Protein AF-A0A957FIM6-F1 (afdb_monomer_lite)

Radius of gyration: 20.42 Å; chains: 1; bounding box: 46×38×58 Å

Secondary structure (DSSP, 8-state):
---EEEEEEETTSHHHHHHHSSPPSS--S-EEEEE-SS--HHHHHHHHHHHHH---HHHHHGGGSGGGGEEEEEGGGSS-GGGGGSTTTTT--BTTB--EEEEEEEPP-S----HHHHT-EEEEE-HHHHTT-S--HHHHHHHHHHHTSS-HHHHHHHHHHHHHTS--S---HHHHHHHHHHHHHHHHS-----BTTBPPPPHHHHHHHHHHHHHHHHT-

Structure (mmCIF, N/CA/C/O backbone):
data_AF-A0A957FIM6-F1
#
_entry.id   AF-A0A957FIM6-F1
#
loop_
_atom_site.group_PDB
_atom_site.id
_atom_site.type_symbol
_atom_site.label_atom_id
_atom_site.label_alt_id
_atom_site.label_comp_id
_atom_site.label_asym_id
_atom_site.label_entity_id
_atom_site.label_seq_id
_atom_site.pdbx_PDB_ins_code
_atom_site.Cartn_x
_atom_site.Cartn_y
_atom_site.Cartn_z
_atom_site.occupancy
_atom_site.B_iso_or_equiv
_atom_site.auth_seq_id
_atom_site.auth_comp_id
_atom_site.auth_asym_id
_atom_site.auth_atom_id
_atom_site.pdbx_PDB_model_num
ATOM 1 N N . MET A 1 1 ? -14.471 5.806 -18.357 1.00 58.94 1 MET A N 1
ATOM 2 C CA . MET A 1 1 ? -14.235 5.065 -17.100 1.00 58.94 1 MET A CA 1
ATOM 3 C C . MET A 1 1 ? -12.837 4.491 -17.218 1.00 58.94 1 MET A C 1
ATOM 5 O O . MET A 1 1 ? -12.550 3.937 -18.271 1.00 58.94 1 MET A O 1
ATOM 9 N N . THR A 1 2 ? -11.952 4.710 -16.248 1.00 69.38 2 THR A N 1
ATOM 10 C CA . THR A 1 2 ? -10.564 4.230 -16.345 1.00 69.38 2 THR A CA 1
ATOM 11 C C . THR A 1 2 ? -10.546 2.708 -16.239 1.00 69.38 2 THR A C 1
ATOM 13 O O . THR A 1 2 ? -11.081 2.155 -15.280 1.00 69.38 2 THR A O 1
ATOM 16 N N . HIS A 1 3 ? -9.969 2.036 -17.235 1.00 79.38 3 HIS A N 1
ATOM 17 C CA . HIS A 1 3 ? -9.786 0.586 -17.227 1.00 79.38 3 HIS A CA 1
ATOM 18 C C . HIS A 1 3 ? -8.444 0.243 -16.582 1.00 79.38 3 HIS A C 1
ATOM 20 O O . HIS A 1 3 ? -7.410 0.800 -16.955 1.00 79.38 3 HIS A O 1
ATOM 26 N N . TYR A 1 4 ? -8.468 -0.676 -15.620 1.00 85.62 4 TYR A N 1
ATOM 27 C CA . TYR A 1 4 ? -7.280 -1.152 -14.920 1.00 85.62 4 TYR A CA 1
ATOM 28 C C . TYR A 1 4 ? -7.008 -2.597 -15.301 1.00 85.62 4 TYR A C 1
ATOM 30 O O . TYR A 1 4 ? -7.931 -3.412 -15.347 1.00 85.62 4 TYR A O 1
ATOM 38 N N . ALA A 1 5 ? -5.739 -2.921 -15.508 1.00 87.00 5 ALA A N 1
ATOM 39 C CA . ALA A 1 5 ? -5.305 -4.261 -15.841 1.00 87.00 5 ALA A CA 1
ATOM 40 C C . ALA A 1 5 ? -4.137 -4.710 -14.973 1.00 87.00 5 ALA A C 1
ATOM 42 O O . ALA A 1 5 ? -3.334 -3.895 -14.517 1.00 87.00 5 ALA A O 1
ATOM 43 N N . VAL A 1 6 ? -4.023 -6.024 -14.796 1.00 88.75 6 VAL A N 1
ATOM 44 C CA . VAL A 1 6 ? -2.778 -6.620 -14.310 1.00 88.75 6 VAL A CA 1
ATOM 45 C C . VAL A 1 6 ? -1.775 -6.590 -15.454 1.00 88.75 6 VAL A C 1
ATOM 47 O O . VAL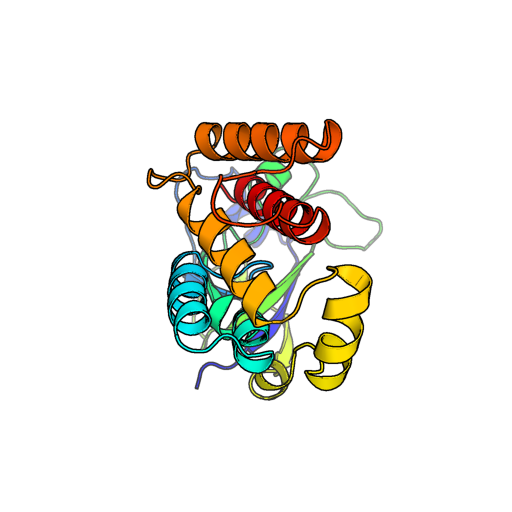 A 1 6 ? -2.072 -7.053 -16.560 1.00 88.75 6 VAL A O 1
ATOM 50 N N . ILE A 1 7 ? -0.597 -6.048 -15.179 1.00 90.12 7 ILE A N 1
ATOM 51 C CA . ILE A 1 7 ? 0.463 -5.859 -16.156 1.00 90.12 7 ILE A CA 1
ATOM 52 C C . ILE A 1 7 ? 1.772 -6.485 -15.700 1.00 90.12 7 ILE A C 1
ATOM 54 O O . ILE A 1 7 ? 2.056 -6.568 -14.501 1.00 90.12 7 ILE A O 1
ATOM 58 N N . THR A 1 8 ? 2.589 -6.878 -16.674 1.00 90.94 8 THR A N 1
ATOM 59 C CA . THR A 1 8 ? 3.970 -7.300 -16.443 1.00 90.94 8 THR A CA 1
ATOM 60 C C . THR A 1 8 ? 4.925 -6.586 -17.385 1.00 90.94 8 THR A C 1
ATOM 62 O O . THR A 1 8 ? 4.604 -6.349 -18.551 1.00 90.94 8 THR A O 1
ATOM 65 N N . ILE A 1 9 ? 6.100 -6.227 -16.868 1.00 89.81 9 ILE A N 1
ATOM 66 C CA . ILE A 1 9 ? 7.169 -5.586 -17.638 1.00 89.81 9 ILE A CA 1
ATOM 67 C C . ILE A 1 9 ? 8.481 -6.326 -17.343 1.00 89.81 9 ILE A C 1
ATOM 69 O O . ILE A 1 9 ? 8.929 -6.312 -16.194 1.00 89.81 9 ILE A O 1
ATOM 73 N N . PRO A 1 10 ? 9.112 -6.982 -18.334 1.00 90.19 10 PRO A N 1
ATOM 74 C CA . PRO A 1 10 ? 10.418 -7.610 -18.164 1.00 90.19 10 PRO A CA 1
ATOM 75 C C . PRO A 1 10 ? 11.510 -6.545 -18.050 1.00 90.19 10 PRO A C 1
ATOM 77 O O . PRO A 1 10 ? 11.768 -5.788 -18.985 1.00 90.19 10 PRO A O 1
ATOM 80 N N . LEU A 1 11 ? 12.166 -6.495 -16.894 1.00 90.50 11 LEU A N 1
ATOM 81 C CA . LEU A 1 11 ? 13.080 -5.411 -16.534 1.00 90.50 11 LEU A CA 1
ATOM 82 C C . LEU A 1 11 ? 14.493 -5.581 -17.113 1.00 90.50 11 LEU A C 1
ATOM 84 O O . LEU A 1 11 ? 15.229 -4.608 -17.232 1.00 90.50 11 LEU A O 1
ATOM 88 N N . ASN A 1 12 ? 14.871 -6.796 -17.515 1.00 89.56 12 ASN A N 1
ATOM 89 C CA . ASN A 1 12 ? 16.208 -7.109 -18.035 1.00 89.56 12 ASN A CA 1
ATOM 90 C C . ASN A 1 12 ? 16.391 -6.823 -19.536 1.00 89.56 12 ASN A C 1
ATOM 92 O O . ASN A 1 12 ? 17.427 -7.162 -20.115 1.00 89.56 12 ASN A O 1
ATOM 96 N N . ARG A 1 13 ? 15.385 -6.254 -20.210 1.00 89.94 13 ARG A N 1
ATOM 97 C CA . ARG A 1 13 ? 15.484 -5.946 -21.642 1.00 89.94 13 ARG A CA 1
ATOM 98 C C . ARG A 1 13 ? 16.520 -4.836 -21.857 1.00 89.94 13 ARG A C 1
ATOM 100 O O . ARG A 1 13 ? 16.461 -3.843 -21.139 1.00 89.94 13 ARG A O 1
ATOM 107 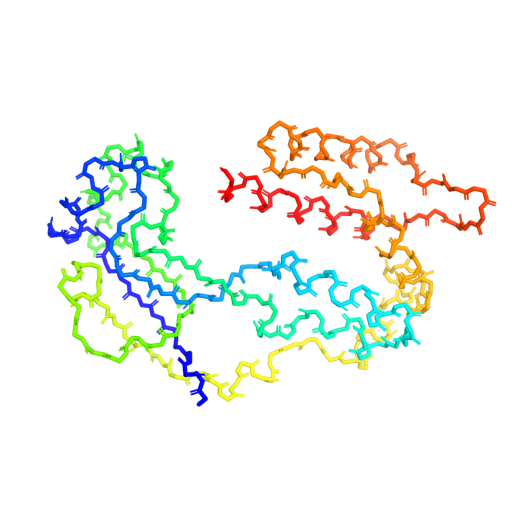N N . PRO A 1 14 ? 17.435 -4.931 -22.843 1.00 90.31 14 PRO A N 1
ATOM 108 C CA . PRO A 1 14 ? 18.536 -3.970 -22.980 1.00 90.31 14 PRO A CA 1
ATOM 109 C C . PRO A 1 14 ? 18.106 -2.496 -23.050 1.00 90.31 14 PRO A C 1
ATOM 111 O O . PRO A 1 14 ? 18.740 -1.640 -22.441 1.00 90.31 14 PRO A O 1
ATOM 114 N N . ASN A 1 15 ? 17.006 -2.198 -23.747 1.00 90.88 15 ASN A N 1
ATOM 115 C CA . ASN A 1 15 ? 16.422 -0.855 -23.830 1.00 90.88 15 ASN A CA 1
ATOM 116 C C . ASN A 1 15 ? 15.812 -0.389 -22.493 1.00 90.88 15 ASN A C 1
ATOM 118 O O . ASN A 1 15 ? 15.928 0.784 -22.155 1.00 90.88 15 ASN A O 1
ATOM 122 N N . VAL A 1 16 ? 15.213 -1.299 -21.716 1.00 91.12 16 VAL A N 1
ATOM 123 C CA . VAL A 1 16 ? 14.697 -1.024 -20.364 1.00 91.12 16 VAL A CA 1
ATOM 124 C C . VAL A 1 16 ? 15.844 -0.769 -19.394 1.00 91.12 16 VAL A C 1
ATOM 126 O O . VAL A 1 16 ? 15.813 0.213 -18.663 1.00 91.12 16 VAL A O 1
ATOM 129 N N . VAL A 1 17 ? 16.896 -1.589 -19.434 1.00 90.81 17 VAL A N 1
ATOM 130 C CA . VAL A 1 17 ? 18.092 -1.404 -18.600 1.00 90.81 17 VAL A CA 1
ATOM 131 C C . VAL A 1 17 ? 18.756 -0.061 -18.903 1.00 90.81 17 VAL A C 1
ATOM 133 O O . VAL A 1 17 ? 19.013 0.706 -17.982 1.00 90.81 17 VAL A O 1
ATOM 136 N N . ALA A 1 18 ? 18.962 0.270 -20.182 1.00 91.06 18 ALA A N 1
ATOM 137 C CA . ALA A 1 18 ? 19.513 1.565 -20.593 1.00 91.06 18 ALA A CA 1
ATOM 138 C C . ALA A 1 18 ? 18.609 2.752 -20.216 1.00 91.06 18 ALA A C 1
ATOM 140 O O . ALA A 1 18 ? 19.083 3.874 -20.047 1.00 91.06 18 ALA A O 1
ATOM 141 N N . PHE A 1 19 ? 17.301 2.522 -20.096 1.00 90.94 19 PHE A N 1
ATOM 142 C CA . PHE A 1 19 ? 16.366 3.530 -19.625 1.00 90.94 19 PHE A CA 1
ATOM 143 C C . PHE A 1 19 ? 16.412 3.694 -18.103 1.00 90.94 19 PHE A C 1
ATOM 145 O O . PHE A 1 19 ? 16.394 4.825 -17.629 1.00 90.94 19 PHE A O 1
ATOM 152 N N . LEU A 1 20 ? 16.488 2.615 -17.326 1.00 90.06 20 LEU A N 1
ATOM 153 C CA . LEU A 1 20 ? 16.482 2.673 -15.860 1.00 90.06 20 LEU A CA 1
ATOM 154 C C . LEU A 1 20 ? 17.846 3.067 -15.274 1.00 90.06 20 LEU A C 1
ATOM 156 O O . LEU A 1 20 ? 17.886 3.731 -14.239 1.00 90.06 20 LEU A O 1
ATOM 160 N N . LEU A 1 21 ? 18.948 2.711 -15.944 1.00 89.56 21 LEU A N 1
ATOM 161 C CA . LEU A 1 21 ? 20.311 2.941 -15.465 1.00 89.56 21 LEU A CA 1
ATOM 162 C C . LEU A 1 21 ? 21.052 4.047 -16.243 1.00 89.56 21 LEU A C 1
ATOM 164 O O . LEU A 1 21 ? 20.943 4.127 -17.467 1.00 89.56 21 LEU A O 1
ATOM 168 N N . PRO A 1 22 ? 21.874 4.866 -15.558 1.00 89.44 22 PRO A N 1
ATOM 169 C CA . PRO A 1 22 ? 21.949 4.978 -14.100 1.00 89.44 22 PRO A CA 1
ATOM 170 C C . PRO A 1 22 ? 20.653 5.588 -13.524 1.00 89.44 22 PRO A C 1
ATOM 172 O O . PRO A 1 22 ? 19.981 6.356 -14.229 1.00 89.44 22 PRO A O 1
ATOM 175 N N . PRO A 1 23 ? 20.309 5.303 -12.253 1.00 85.38 23 PRO A N 1
ATOM 176 C CA . PRO A 1 23 ? 19.142 5.900 -11.613 1.00 85.38 23 PRO A CA 1
ATOM 177 C C . PRO A 1 23 ? 19.236 7.426 -11.660 1.00 85.38 23 PRO A C 1
ATOM 179 O O . PRO A 1 23 ? 20.213 8.025 -11.207 1.00 85.38 23 PRO A O 1
ATOM 182 N N . SER A 1 24 ? 18.228 8.077 -12.238 1.00 84.69 24 SER A N 1
ATOM 183 C CA . SER A 1 24 ? 18.168 9.539 -12.256 1.00 84.69 24 SER A CA 1
ATOM 184 C C . SER A 1 24 ? 17.515 10.051 -10.982 1.00 84.69 24 SER A C 1
ATOM 186 O O . SER A 1 24 ? 16.529 9.478 -10.530 1.00 84.69 24 SER A O 1
ATOM 188 N N . SER A 1 25 ? 17.987 11.176 -10.443 1.00 83.81 25 SER A N 1
ATOM 189 C CA . SER A 1 25 ? 17.285 11.894 -9.370 1.00 83.81 25 SER A CA 1
ATOM 190 C C . SER A 1 25 ? 16.008 12.589 -9.857 1.00 83.81 25 SER A C 1
ATOM 192 O O . SER A 1 25 ? 15.125 12.885 -9.056 1.00 83.81 25 SER A O 1
ATOM 194 N N . LYS A 1 26 ? 15.873 12.822 -11.169 1.00 88.31 26 LYS A N 1
ATOM 195 C CA . LYS A 1 26 ? 14.668 13.385 -11.789 1.00 88.31 26 LYS A CA 1
ATOM 196 C C . LYS A 1 26 ? 13.812 12.262 -12.372 1.00 88.31 26 LYS A C 1
ATOM 198 O O . LYS A 1 26 ? 14.336 11.418 -13.090 1.00 88.31 26 LYS A O 1
ATOM 203 N N . GLN A 1 27 ? 12.513 12.291 -12.080 1.00 87.81 27 GLN A N 1
ATOM 204 C CA . GLN A 1 27 ? 11.528 11.377 -12.670 1.00 87.81 27 GLN A CA 1
ATOM 205 C C . GLN A 1 27 ? 11.501 11.530 -14.201 1.00 87.81 27 GLN A C 1
ATOM 207 O O . GLN A 1 27 ? 11.586 12.655 -14.709 1.00 87.81 27 GLN A O 1
ATOM 212 N N . LYS A 1 28 ? 11.382 10.420 -14.936 1.00 87.81 28 LYS A N 1
ATOM 213 C CA . LYS A 1 28 ? 11.319 10.397 -16.409 1.00 87.81 28 LYS A CA 1
ATOM 214 C C . LYS A 1 28 ? 10.412 9.284 -16.945 1.00 87.81 28 LYS A C 1
ATOM 216 O O . LYS A 1 28 ? 10.088 8.331 -16.255 1.00 87.81 28 LYS A O 1
ATOM 221 N N . GLY A 1 29 ? 10.048 9.383 -18.220 1.00 88.44 29 GLY A N 1
ATOM 222 C CA . GLY A 1 29 ? 9.155 8.419 -18.868 1.00 88.44 29 GLY A CA 1
ATOM 223 C C . GLY A 1 29 ? 7.686 8.811 -18.787 1.00 88.44 29 GLY A C 1
ATOM 224 O O . GLY A 1 29 ? 7.341 9.953 -18.471 1.00 88.44 29 GLY A O 1
ATOM 225 N N . ALA A 1 30 ? 6.815 7.875 -19.141 1.00 88.56 30 ALA A N 1
ATOM 226 C CA . ALA A 1 30 ? 5.384 8.108 -19.200 1.00 88.56 30 ALA A CA 1
ATOM 227 C C . ALA A 1 30 ? 4.774 8.212 -17.796 1.00 88.56 30 ALA A C 1
ATOM 229 O O . ALA A 1 30 ? 5.103 7.444 -16.891 1.00 88.56 30 ALA A O 1
ATOM 230 N N . SER A 1 31 ? 3.840 9.149 -17.629 1.00 89.50 31 SER A N 1
ATOM 231 C CA . SER A 1 31 ? 2.962 9.171 -16.460 1.00 89.50 31 SER A CA 1
ATOM 232 C C . SER A 1 31 ? 1.957 8.031 -16.551 1.00 89.50 31 SER A C 1
ATOM 234 O O . SER A 1 31 ? 1.227 7.935 -17.539 1.00 89.50 31 SER A O 1
ATOM 236 N N . ILE A 1 32 ? 1.886 7.202 -15.514 1.00 88.19 32 ILE A N 1
ATOM 237 C CA . ILE A 1 32 ? 0.924 6.105 -15.422 1.00 88.19 32 ILE A CA 1
ATOM 238 C C . ILE A 1 32 ? 0.197 6.158 -14.083 1.00 88.19 32 ILE A C 1
ATOM 240 O O . ILE A 1 32 ? 0.726 6.659 -13.092 1.00 88.19 32 ILE A O 1
ATOM 244 N N . HIS A 1 33 ? -1.010 5.601 -14.046 1.00 89.88 33 HIS A N 1
ATOM 245 C CA . HIS A 1 33 ? -1.727 5.389 -12.794 1.00 89.88 33 HIS A CA 1
ATOM 246 C C . HIS A 1 33 ? -1.585 3.931 -12.375 1.00 89.88 33 HIS A C 1
ATOM 248 O O . HIS A 1 33 ? -1.856 3.040 -13.181 1.00 89.88 33 HIS A O 1
ATOM 254 N N . ILE A 1 34 ? -1.199 3.689 -11.126 1.00 89.50 34 ILE A N 1
ATOM 255 C CA . ILE A 1 34 ? -1.127 2.350 -10.533 1.00 89.50 34 ILE A CA 1
ATOM 256 C C . ILE A 1 34 ? -2.036 2.251 -9.316 1.00 89.50 34 ILE A C 1
ATOM 258 O O . ILE A 1 34 ? -2.383 3.262 -8.704 1.00 89.50 34 ILE A O 1
ATOM 262 N N . LEU A 1 35 ? -2.401 1.024 -8.959 1.00 87.62 35 LEU A N 1
ATOM 263 C CA . LEU A 1 35 ? -3.007 0.729 -7.669 1.00 87.62 35 LEU A CA 1
ATOM 264 C C . LEU A 1 35 ? -1.889 0.523 -6.638 1.00 87.62 35 LEU A C 1
ATOM 266 O O . LEU A 1 35 ? -1.163 -0.470 -6.703 1.00 87.62 35 LEU A O 1
ATOM 270 N N . ALA A 1 36 ? -1.723 1.475 -5.723 1.00 86.56 36 ALA A N 1
ATOM 271 C CA . ALA A 1 36 ? -0.761 1.377 -4.633 1.00 86.56 36 ALA A CA 1
ATOM 272 C C . ALA A 1 36 ? -1.235 0.402 -3.544 1.00 86.56 36 ALA A C 1
ATOM 274 O O . ALA A 1 36 ? -2.398 0.009 -3.487 1.00 86.56 36 ALA A O 1
ATOM 275 N N . GLN A 1 37 ? -0.321 0.039 -2.644 1.00 81.81 37 GLN A N 1
ATOM 276 C CA . GLN A 1 37 ? -0.635 -0.790 -1.476 1.00 81.81 37 GLN A CA 1
ATOM 277 C C . GLN A 1 37 ? -1.446 -0.038 -0.406 1.00 81.81 37 GLN A C 1
ATOM 279 O O . GLN A 1 37 ? -2.108 -0.665 0.421 1.00 81.81 37 GLN A O 1
ATOM 284 N N . ARG A 1 38 ? -1.350 1.297 -0.372 1.00 84.69 38 ARG A N 1
ATOM 285 C CA . ARG A 1 38 ? -2.001 2.150 0.628 1.00 84.69 38 ARG A CA 1
ATOM 286 C C . ARG A 1 38 ? -2.823 3.252 -0.043 1.00 84.69 38 ARG A C 1
ATOM 288 O O . ARG A 1 38 ? -2.457 3.694 -1.137 1.00 84.69 38 ARG A O 1
ATOM 295 N N . PRO A 1 39 ? -3.884 3.742 0.623 1.00 88.06 39 PRO A N 1
ATOM 296 C CA . PRO A 1 39 ? -4.648 4.860 0.109 1.00 88.06 39 PRO A CA 1
ATOM 297 C C . PRO A 1 39 ? -3.803 6.137 0.073 1.00 88.06 39 PRO A C 1
ATOM 299 O O . PRO A 1 39 ? -2.859 6.323 0.846 1.00 88.06 39 PRO A O 1
ATOM 302 N N . THR A 1 40 ? -4.161 7.056 -0.818 1.00 86.81 40 THR A N 1
ATOM 303 C CA . THR A 1 40 ? -3.532 8.378 -0.875 1.00 86.81 40 THR A CA 1
ATOM 304 C C . THR A 1 40 ? -3.842 9.183 0.387 1.00 86.81 40 THR A C 1
ATOM 306 O O . THR A 1 40 ? -4.906 9.037 0.989 1.00 86.81 40 THR A O 1
ATOM 309 N N . LEU A 1 41 ? -2.954 10.110 0.759 1.00 85.00 41 LEU A N 1
ATOM 310 C CA . LEU A 1 41 ? -3.174 10.989 1.918 1.00 85.00 41 LEU A CA 1
ATOM 311 C C . LEU A 1 41 ? -4.480 11.790 1.806 1.00 85.00 41 LEU A C 1
ATOM 313 O O . LEU A 1 41 ? -5.178 11.985 2.798 1.00 85.00 41 LEU A O 1
ATOM 317 N N . ALA A 1 42 ? -4.817 12.234 0.591 1.00 88.31 42 ALA A N 1
ATOM 318 C CA . ALA A 1 42 ? -6.056 12.955 0.322 1.00 88.31 42 ALA A CA 1
ATOM 319 C C . ALA A 1 42 ? -7.288 12.059 0.518 1.00 88.31 42 ALA A C 1
ATOM 321 O O . ALA A 1 42 ? -8.265 12.490 1.133 1.00 88.31 42 ALA A O 1
ATOM 322 N N . ALA A 1 43 ? -7.229 10.810 0.045 1.00 90.88 43 ALA A N 1
ATOM 323 C CA . ALA A 1 43 ? -8.302 9.843 0.242 1.00 90.88 43 ALA A CA 1
ATOM 324 C C . ALA A 1 43 ? -8.469 9.468 1.722 1.00 90.88 43 ALA A C 1
ATOM 326 O O . ALA A 1 43 ? -9.596 9.437 2.210 1.00 90.88 43 ALA A O 1
ATOM 327 N N . GLU A 1 44 ? -7.374 9.271 2.465 1.00 90.31 44 GLU A N 1
ATOM 328 C CA . GLU A 1 44 ? -7.429 9.028 3.912 1.00 90.31 44 GLU A CA 1
ATOM 329 C C . GLU A 1 44 ? -8.065 10.202 4.667 1.00 90.31 44 GLU A C 1
ATOM 331 O O . GLU A 1 44 ? -8.938 9.991 5.506 1.00 90.31 44 GLU A O 1
ATOM 336 N N . ALA A 1 45 ? -7.681 11.444 4.357 1.00 90.00 45 ALA A N 1
ATOM 337 C CA . ALA A 1 45 ? -8.265 12.624 4.995 1.00 90.00 45 ALA A CA 1
ATOM 338 C C . ALA A 1 45 ? -9.772 12.756 4.698 1.00 90.00 45 ALA A C 1
ATOM 340 O O . ALA A 1 45 ? -10.572 13.021 5.599 1.00 90.00 45 ALA A O 1
ATOM 341 N N . ALA A 1 46 ? -10.181 12.531 3.444 1.00 92.19 46 ALA A N 1
ATOM 342 C CA . ALA A 1 46 ? -11.591 12.535 3.054 1.00 92.19 46 ALA A CA 1
ATOM 343 C C . ALA A 1 46 ? -12.383 11.423 3.760 1.00 92.19 46 ALA A C 1
ATOM 345 O O . ALA A 1 46 ? -13.485 11.663 4.260 1.00 92.19 46 ALA A O 1
ATOM 346 N N . TRP A 1 47 ? -11.800 10.229 3.859 1.00 93.81 47 TRP A N 1
ATOM 347 C CA . TRP A 1 47 ? -12.381 9.096 4.565 1.00 93.81 47 TRP A CA 1
ATOM 348 C C . TRP A 1 47 ? -12.570 9.371 6.058 1.00 93.81 47 TRP A C 1
ATOM 350 O O . TRP A 1 47 ? -13.664 9.143 6.568 1.00 93.81 47 TRP A O 1
ATOM 360 N N . ILE A 1 48 ? -11.574 9.931 6.754 1.00 93.12 48 ILE A N 1
ATOM 361 C CA . ILE A 1 48 ? -11.707 10.309 8.172 1.00 93.12 48 ILE A CA 1
ATOM 362 C C . ILE A 1 48 ? -12.838 11.333 8.360 1.00 93.12 48 ILE A C 1
ATOM 364 O O . ILE A 1 48 ? -13.667 11.188 9.262 1.00 93.12 48 ILE A O 1
ATOM 368 N N . ASN A 1 49 ? -12.946 12.330 7.478 1.00 90.94 49 ASN A N 1
ATOM 369 C CA . ASN A 1 49 ? -14.042 13.303 7.525 1.00 90.94 49 ASN A CA 1
ATOM 370 C C . ASN A 1 49 ? -15.417 12.644 7.333 1.00 90.94 49 ASN A C 1
ATOM 372 O O . ASN A 1 49 ? -16.363 12.963 8.049 1.00 90.94 49 ASN A O 1
ATOM 376 N N . GLN A 1 50 ? -15.539 11.689 6.413 1.00 91.62 50 GLN A N 1
ATOM 377 C CA . GLN A 1 50 ? -16.775 10.925 6.240 1.00 91.62 50 GLN A CA 1
ATOM 378 C C . GLN A 1 50 ? -17.079 10.052 7.468 1.00 91.62 50 GLN A C 1
ATOM 380 O O . GLN A 1 50 ? -18.224 9.978 7.923 1.00 91.62 50 GLN A O 1
ATOM 385 N N . LEU A 1 51 ? -16.060 9.386 8.006 1.00 91.75 51 LEU A N 1
ATOM 386 C CA . LEU A 1 51 ? -16.180 8.443 9.109 1.00 91.75 51 LEU A CA 1
ATOM 387 C C . LEU A 1 51 ? -16.656 9.128 10.397 1.00 91.75 51 LEU A C 1
ATOM 389 O O . LEU A 1 51 ? -17.481 8.569 11.115 1.00 91.75 51 LEU A O 1
ATOM 393 N N . THR A 1 52 ? -16.207 10.358 10.647 1.00 85.81 52 THR A N 1
ATOM 394 C CA . THR A 1 52 ? -16.644 11.166 11.800 1.00 85.81 52 THR A CA 1
ATOM 395 C C . THR A 1 52 ? -18.104 11.607 11.707 1.00 85.81 52 THR A C 1
ATOM 397 O O . THR A 1 52 ? -18.785 11.689 12.726 1.00 85.81 52 THR A O 1
ATOM 400 N N . GLN A 1 53 ? -18.618 11.841 10.498 1.00 89.94 53 GLN A N 1
ATOM 401 C CA . GLN A 1 53 ? -20.021 12.206 10.277 1.00 89.94 53 GLN A CA 1
ATOM 402 C C . GLN A 1 53 ? -20.956 10.992 10.319 1.00 89.94 53 GLN A C 1
ATOM 404 O O . GLN A 1 53 ? -22.105 11.102 10.747 1.00 89.94 53 GLN A O 1
ATOM 409 N N . LYS A 1 54 ? -20.481 9.831 9.854 1.00 93.69 54 LYS A N 1
ATOM 410 C CA . LYS A 1 54 ? -21.270 8.600 9.765 1.00 93.69 54 LYS A CA 1
ATOM 411 C C . LYS A 1 54 ? -20.408 7.386 10.124 1.00 93.69 54 LYS A C 1
ATOM 413 O O . LYS A 1 54 ? -19.915 6.710 9.215 1.00 93.69 54 LYS A O 1
ATOM 418 N N . PRO A 1 55 ? -20.253 7.054 11.415 1.00 91.62 55 PRO A N 1
ATOM 419 C CA . PRO A 1 55 ? -19.375 5.973 11.848 1.00 91.62 55 PRO A CA 1
ATOM 420 C C . PRO A 1 55 ? -20.055 4.602 11.712 1.00 91.62 55 PRO A C 1
ATOM 422 O O . PRO A 1 55 ? -20.498 3.983 12.677 1.00 91.62 55 PRO A O 1
ATOM 425 N N . THR A 1 56 ? -20.176 4.143 10.470 1.00 92.62 56 THR A N 1
ATOM 426 C CA . THR A 1 56 ? -20.754 2.839 10.110 1.00 92.62 56 THR A CA 1
ATOM 427 C C . THR A 1 56 ? -19.675 1.894 9.599 1.00 92.62 56 THR A C 1
ATOM 429 O O . THR A 1 56 ? -18.601 2.343 9.198 1.00 92.62 56 THR A O 1
ATOM 432 N N . ILE A 1 57 ? -19.957 0.589 9.580 1.00 91.00 57 ILE A N 1
ATOM 433 C CA . ILE A 1 57 ? -19.035 -0.412 9.021 1.00 91.00 57 ILE A CA 1
ATOM 434 C C . ILE A 1 57 ? -18.780 -0.122 7.539 1.00 91.00 57 ILE A C 1
ATOM 436 O O . ILE A 1 57 ? -17.645 -0.193 7.082 1.00 91.00 57 ILE A O 1
ATOM 440 N N . GLU A 1 58 ? -19.804 0.302 6.802 1.00 90.56 58 GLU A N 1
ATOM 441 C CA . GLU A 1 58 ? -19.677 0.705 5.403 1.00 90.56 58 GLU A CA 1
ATOM 442 C C . GLU A 1 58 ? -18.752 1.916 5.235 1.00 90.56 58 GLU A C 1
ATOM 444 O O . GLU A 1 58 ? -17.989 1.970 4.274 1.00 90.56 58 GLU A O 1
ATOM 449 N N . SER A 1 59 ? -18.792 2.877 6.163 1.00 91.25 59 SER A N 1
ATOM 450 C CA . SER A 1 59 ? -17.859 4.009 6.160 1.00 91.25 59 SER A CA 1
ATOM 451 C C . SER A 1 59 ? -16.437 3.583 6.513 1.00 91.25 59 SER A C 1
ATOM 453 O O . SER A 1 59 ? -15.505 4.096 5.908 1.00 91.25 59 SER A O 1
ATOM 455 N N . LEU A 1 60 ? -16.248 2.644 7.448 1.00 90.12 60 LEU A N 1
ATOM 456 C CA . LEU A 1 60 ? -14.922 2.096 7.764 1.00 90.12 60 LEU A CA 1
ATOM 457 C C . LEU A 1 60 ? -14.307 1.427 6.533 1.00 90.12 60 LEU A C 1
ATOM 459 O O . LEU A 1 60 ? -13.193 1.759 6.158 1.00 90.12 60 LEU A O 1
ATOM 463 N N . LEU A 1 61 ? -15.072 0.571 5.857 1.00 89.75 61 LEU A N 1
ATOM 464 C CA . LEU A 1 61 ? -14.630 -0.169 4.672 1.00 89.75 61 LEU A CA 1
ATOM 465 C C . LEU A 1 61 ? -14.514 0.688 3.410 1.00 89.75 61 LEU A C 1
ATOM 467 O O . LEU A 1 61 ? -13.949 0.248 2.412 1.00 89.75 61 LEU A O 1
ATOM 471 N N . ALA A 1 62 ? -15.037 1.915 3.424 1.00 89.69 62 ALA A N 1
ATOM 472 C CA . ALA A 1 62 ? -14.953 2.798 2.270 1.00 89.69 62 ALA A CA 1
ATOM 473 C C . ALA A 1 62 ? -13.505 3.167 1.914 1.00 89.69 62 ALA A C 1
ATOM 475 O O . ALA A 1 62 ? -13.273 3.515 0.760 1.00 89.69 62 ALA A O 1
ATOM 476 N N . ILE A 1 63 ? -12.552 3.072 2.852 1.00 89.00 63 ILE A N 1
ATOM 477 C CA . ILE A 1 63 ? -11.130 3.334 2.587 1.00 89.00 63 ILE A CA 1
ATOM 478 C C . ILE A 1 63 ? -10.494 2.287 1.667 1.00 89.00 63 ILE A C 1
ATOM 480 O O . ILE A 1 63 ? -9.638 2.631 0.855 1.00 89.00 63 ILE A O 1
ATOM 484 N N . ASP A 1 64 ? -10.972 1.042 1.717 1.00 85.94 64 ASP A N 1
ATOM 485 C CA . ASP A 1 64 ? -10.452 -0.079 0.923 1.00 85.94 64 ASP A CA 1
ATOM 486 C C . ASP A 1 64 ? -10.902 -0.033 -0.538 1.00 85.94 64 ASP A C 1
ATOM 488 O O . ASP A 1 64 ? -10.468 -0.844 -1.356 1.00 85.94 64 ASP A O 1
ATOM 492 N N . ARG A 1 65 ? -11.772 0.921 -0.886 1.00 84.88 65 ARG A N 1
ATOM 493 C CA . ARG A 1 65 ? -12.195 1.104 -2.267 1.00 84.88 65 ARG A CA 1
ATOM 494 C C . ARG A 1 65 ? -10.988 1.446 -3.139 1.00 84.88 65 ARG A C 1
ATOM 496 O O . ARG A 1 65 ? -10.275 2.401 -2.819 1.00 84.88 65 ARG A O 1
ATOM 503 N N . PRO A 1 66 ? -10.764 0.732 -4.250 1.00 81.94 66 PRO A N 1
ATOM 504 C CA . PRO A 1 66 ? -9.527 0.873 -5.009 1.00 81.94 66 PRO A CA 1
ATOM 505 C C . PRO A 1 66 ? -9.250 2.274 -5.537 1.00 81.94 66 PRO A C 1
ATOM 507 O O . PRO A 1 66 ? -8.087 2.655 -5.618 1.00 81.94 66 PRO A O 1
ATOM 510 N N . GLU A 1 67 ? -10.278 3.076 -5.830 1.00 83.81 67 GLU A N 1
ATOM 511 C CA . GLU A 1 67 ? -10.110 4.477 -6.229 1.00 83.81 67 GLU A CA 1
ATOM 512 C C . GLU A 1 67 ? -9.303 5.309 -5.220 1.00 83.81 67 GLU A C 1
ATOM 514 O O . GLU A 1 67 ? -8.609 6.242 -5.617 1.00 83.81 67 GLU A O 1
ATOM 519 N N . ASN A 1 68 ? -9.325 4.946 -3.935 1.00 87.69 68 ASN A N 1
ATOM 520 C CA . ASN A 1 68 ? -8.566 5.638 -2.897 1.00 87.69 68 ASN A CA 1
ATOM 521 C C . ASN A 1 68 ? -7.069 5.318 -2.938 1.00 87.69 68 ASN A C 1
ATOM 523 O O . ASN A 1 68 ? -6.281 6.069 -2.369 1.00 87.69 68 ASN A O 1
ATOM 527 N N . HIS A 1 69 ? -6.683 4.218 -3.589 1.00 88.31 69 HIS A N 1
ATOM 528 C CA . HIS A 1 69 ? -5.313 3.697 -3.682 1.00 88.31 69 HIS A CA 1
ATOM 529 C C . HIS A 1 69 ? -4.666 4.007 -5.033 1.00 88.31 69 HIS A C 1
ATOM 531 O O . HIS A 1 69 ? -3.517 3.646 -5.272 1.00 88.31 69 HIS A O 1
ATOM 537 N N . VAL A 1 70 ? -5.388 4.669 -5.938 1.00 88.00 70 VAL A N 1
ATOM 538 C CA . VAL A 1 70 ? -4.847 5.052 -7.242 1.00 88.00 70 VAL A CA 1
ATOM 539 C C . VAL A 1 70 ? -3.856 6.194 -7.058 1.00 88.00 70 VAL A C 1
ATOM 541 O O . VAL A 1 70 ? -4.216 7.278 -6.599 1.00 88.00 70 VAL A O 1
ATOM 544 N N . VAL A 1 71 ? -2.613 5.966 -7.471 1.00 89.12 71 VAL A N 1
ATOM 545 C CA . VAL A 1 71 ? -1.557 6.983 -7.491 1.00 89.12 71 VAL A CA 1
ATOM 546 C C . VAL A 1 71 ? -1.033 7.164 -8.903 1.00 89.12 71 VAL A C 1
ATOM 548 O O . VAL A 1 71 ? -0.942 6.209 -9.676 1.00 89.12 71 VAL A O 1
ATOM 551 N N . GLN A 1 72 ? -0.672 8.399 -9.236 1.00 90.19 72 GLN A N 1
ATOM 552 C CA . GLN A 1 72 ? 0.094 8.685 -10.439 1.00 90.19 72 GLN A CA 1
ATOM 553 C C . GLN A 1 72 ? 1.585 8.539 -10.125 1.00 90.19 72 GLN A C 1
ATOM 555 O O . GLN A 1 72 ? 2.071 9.069 -9.128 1.00 90.19 72 GLN A O 1
ATOM 560 N N . THR A 1 73 ? 2.305 7.834 -10.988 1.00 89.75 73 THR A N 1
ATOM 561 C CA . THR A 1 73 ? 3.762 7.691 -10.940 1.00 89.75 73 THR A CA 1
ATOM 562 C C . THR A 1 73 ? 4.338 7.767 -12.354 1.00 89.75 73 THR A C 1
ATOM 564 O O . THR A 1 73 ? 3.596 7.889 -13.334 1.00 89.75 73 THR A O 1
ATOM 567 N N . THR A 1 74 ? 5.657 7.712 -12.475 1.00 90.25 74 THR A N 1
ATOM 568 C CA . THR A 1 74 ? 6.361 7.578 -13.751 1.00 90.25 74 THR A CA 1
ATOM 569 C C . THR A 1 74 ? 6.891 6.159 -13.925 1.00 90.25 74 THR A C 1
ATOM 571 O O . THR A 1 74 ? 7.154 5.447 -12.955 1.00 90.25 74 THR A O 1
ATOM 574 N N . THR A 1 75 ? 7.031 5.716 -15.172 1.00 89.62 75 THR A N 1
ATOM 575 C CA . THR A 1 75 ? 7.522 4.369 -15.516 1.00 89.62 75 THR A CA 1
ATOM 576 C C . THR A 1 75 ? 8.890 4.058 -14.902 1.00 89.62 75 THR A C 1
ATOM 578 O O . THR A 1 75 ? 9.104 2.952 -14.410 1.00 89.62 75 THR A O 1
ATOM 581 N N . ASP A 1 76 ? 9.793 5.037 -14.825 1.00 88.75 76 ASP A N 1
ATOM 582 C CA . ASP A 1 76 ? 11.109 4.897 -14.182 1.00 88.75 76 ASP A CA 1
ATOM 583 C C . ASP A 1 76 ? 11.064 4.757 -12.647 1.00 88.75 76 ASP A C 1
ATOM 585 O O . ASP A 1 76 ? 12.104 4.554 -12.020 1.00 88.75 76 ASP A O 1
ATOM 589 N N . ARG A 1 77 ? 9.879 4.883 -12.040 1.00 89.19 77 ARG A N 1
ATOM 590 C CA . ARG A 1 77 ? 9.618 4.742 -10.599 1.00 89.19 77 ARG A CA 1
ATOM 591 C C . ARG A 1 77 ? 8.712 3.560 -10.262 1.00 89.19 77 ARG A C 1
ATOM 593 O O . ARG A 1 77 ? 8.260 3.449 -9.128 1.00 89.19 77 ARG A O 1
ATOM 600 N N . LEU A 1 78 ? 8.443 2.667 -11.217 1.00 88.19 78 LEU A N 1
ATOM 601 C CA . LEU A 1 78 ? 7.686 1.437 -10.945 1.00 88.19 78 LEU A CA 1
ATOM 602 C C . LEU A 1 78 ? 8.448 0.457 -10.051 1.00 88.19 78 LEU A C 1
ATOM 604 O O . LEU A 1 78 ? 7.835 -0.348 -9.356 1.00 88.19 78 LEU A O 1
ATOM 608 N N . VAL A 1 79 ? 9.777 0.535 -10.065 1.00 85.94 79 VAL A N 1
ATOM 609 C CA . VAL A 1 79 ? 10.657 -0.212 -9.169 1.00 85.94 79 VAL A CA 1
ATOM 610 C C . VAL A 1 79 ? 11.430 0.807 -8.328 1.00 85.94 79 VAL A C 1
ATOM 612 O O . VAL A 1 79 ? 11.967 1.757 -8.910 1.00 85.94 79 VAL A O 1
ATOM 615 N N . PRO A 1 80 ? 11.488 0.644 -6.994 1.00 82.56 80 PRO A N 1
ATOM 616 C CA . PRO A 1 80 ? 12.269 1.525 -6.130 1.00 82.56 80 PRO A CA 1
ATOM 617 C C . PRO A 1 80 ? 13.732 1.613 -6.574 1.00 82.56 80 PRO A C 1
ATOM 619 O O . PRO A 1 80 ? 14.336 0.617 -6.982 1.00 82.56 80 PRO A O 1
ATOM 622 N N . VAL A 1 81 ? 14.297 2.820 -6.523 1.00 80.62 81 VAL A N 1
ATOM 623 C CA . VAL A 1 81 ? 15.625 3.111 -7.086 1.00 80.62 81 VAL A CA 1
ATOM 624 C C . VAL A 1 81 ? 16.750 2.396 -6.341 1.00 80.62 81 VAL A C 1
ATOM 626 O O . VAL A 1 81 ? 17.809 2.141 -6.908 1.00 80.62 81 VAL A O 1
ATOM 629 N N . GLU A 1 82 ? 16.504 2.029 -5.089 1.00 78.75 82 GLU A N 1
ATOM 630 C CA . GLU A 1 82 ? 17.390 1.276 -4.211 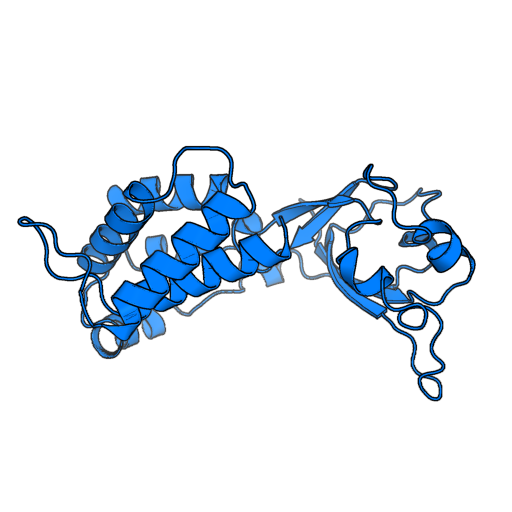1.00 78.75 82 GLU A CA 1
ATOM 631 C C . GLU A 1 82 ? 17.691 -0.106 -4.795 1.00 78.75 82 GLU A C 1
ATOM 633 O O . GLU A 1 82 ? 18.825 -0.571 -4.704 1.00 78.75 82 GLU A O 1
ATOM 638 N N . PHE A 1 83 ? 16.730 -0.736 -5.482 1.00 81.44 83 PHE A N 1
ATOM 639 C CA . PHE A 1 83 ? 16.963 -2.015 -6.160 1.00 81.44 83 PHE A CA 1
ATOM 640 C C . PHE A 1 83 ? 17.944 -1.902 -7.327 1.00 81.44 83 PHE A C 1
ATOM 642 O O . PHE A 1 83 ? 18.507 -2.905 -7.746 1.00 81.44 83 PHE A O 1
ATOM 649 N N . PHE A 1 84 ? 18.190 -0.696 -7.837 1.00 82.25 84 PHE A N 1
ATOM 650 C CA . PHE A 1 84 ? 19.179 -0.459 -8.886 1.00 82.25 84 PHE A CA 1
ATOM 651 C C . PHE A 1 84 ? 20.592 -0.204 -8.345 1.00 82.25 84 PHE A C 1
ATOM 653 O O . PHE A 1 84 ? 21.505 0.006 -9.137 1.00 82.25 84 PHE A O 1
ATOM 660 N N . THR A 1 85 ? 20.777 -0.190 -7.019 1.00 76.94 85 THR A N 1
ATOM 661 C CA . THR A 1 85 ? 22.109 -0.118 -6.388 1.00 76.94 85 THR A CA 1
ATOM 662 C C . THR A 1 85 ? 22.812 -1.473 -6.331 1.00 76.94 85 THR A C 1
ATOM 664 O O . THR A 1 85 ? 24.025 -1.523 -6.149 1.00 76.94 85 THR A O 1
ATOM 667 N N . ASP A 1 86 ? 22.063 -2.562 -6.515 1.00 79.00 86 ASP A N 1
ATOM 668 C CA . ASP A 1 86 ? 22.608 -3.883 -6.802 1.00 79.00 86 ASP A CA 1
ATOM 669 C C . ASP A 1 86 ? 22.882 -3.975 -8.311 1.00 79.00 86 ASP A C 1
ATOM 671 O O . ASP A 1 86 ? 21.949 -4.048 -9.119 1.00 79.00 86 ASP A O 1
ATOM 675 N N . ASP A 1 87 ? 24.169 -3.962 -8.679 1.00 68.25 87 ASP A N 1
ATOM 676 C CA . ASP A 1 87 ? 24.657 -3.987 -10.068 1.00 68.25 87 ASP A CA 1
ATOM 677 C C . ASP A 1 87 ? 24.079 -5.157 -10.885 1.00 68.25 87 ASP A C 1
ATOM 679 O O . ASP A 1 87 ? 23.988 -5.093 -12.119 1.00 68.25 87 ASP A O 1
ATOM 683 N N . GLU A 1 88 ? 23.651 -6.226 -10.209 1.00 76.94 88 GLU A N 1
ATOM 684 C CA . GLU A 1 88 ? 23.103 -7.408 -10.851 1.00 76.94 88 GLU A CA 1
ATOM 685 C C . GLU A 1 88 ? 21.570 -7.444 -10.870 1.00 76.94 88 GLU A C 1
ATOM 687 O O . GLU A 1 88 ? 21.019 -8.231 -11.627 1.00 76.94 88 GLU A O 1
ATOM 692 N N . PHE A 1 89 ? 20.824 -6.609 -10.142 1.00 83.88 89 PHE A N 1
ATOM 693 C CA . PHE A 1 89 ? 19.360 -6.775 -10.028 1.00 83.88 89 PHE A CA 1
ATOM 694 C C . PHE A 1 89 ? 18.639 -6.877 -11.387 1.00 83.88 89 PHE A C 1
ATOM 696 O O . PHE A 1 89 ? 17.786 -7.745 -11.596 1.00 83.88 89 PHE A O 1
ATOM 703 N N . LEU A 1 90 ? 19.022 -6.023 -12.341 1.00 83.44 90 LEU A N 1
ATOM 704 C CA . LEU A 1 90 ? 18.456 -6.004 -13.693 1.00 83.44 90 LEU A CA 1
ATOM 705 C C . LEU A 1 90 ? 19.148 -6.955 -14.677 1.00 83.44 90 LEU A C 1
ATOM 707 O O . LEU A 1 90 ? 18.578 -7.274 -15.720 1.00 83.44 90 LEU A O 1
ATOM 711 N N . THR A 1 91 ? 20.375 -7.380 -14.385 1.00 77.88 91 THR A N 1
ATOM 712 C CA . THR A 1 91 ? 21.257 -8.075 -15.338 1.00 77.88 91 THR A CA 1
ATOM 713 C C . THR A 1 91 ? 21.575 -9.514 -14.928 1.00 77.88 91 THR A C 1
ATOM 715 O O . THR A 1 91 ? 22.109 -10.282 -15.732 1.00 77.88 91 THR A O 1
ATOM 718 N N . ARG A 1 92 ? 21.199 -9.918 -13.708 1.00 76.56 92 ARG A N 1
ATOM 719 C CA . ARG A 1 92 ? 21.465 -11.236 -13.140 1.00 76.56 92 ARG A CA 1
ATOM 720 C C . ARG A 1 92 ? 20.801 -12.306 -13.980 1.00 76.56 92 ARG A C 1
ATOM 722 O O . ARG A 1 92 ? 19.596 -12.290 -14.238 1.00 76.56 92 ARG A O 1
ATOM 729 N N . SER A 1 93 ? 21.593 -13.305 -14.342 1.00 71.00 93 SER A N 1
ATOM 730 C CA . SER A 1 93 ? 21.071 -14.526 -14.939 1.00 71.00 93 SER A CA 1
ATOM 731 C C . SER A 1 93 ? 20.348 -15.345 -13.867 1.00 71.00 93 SER A C 1
ATOM 733 O O . SER A 1 93 ? 20.979 -15.991 -13.033 1.00 71.00 93 SER A O 1
ATOM 735 N N . LEU A 1 94 ? 19.013 -15.327 -13.876 1.00 72.75 94 LEU A N 1
ATOM 736 C CA . LEU A 1 94 ? 18.175 -16.103 -12.951 1.00 72.75 94 LEU A CA 1
ATOM 737 C C . LEU A 1 94 ? 17.779 -17.470 -13.539 1.00 72.75 94 LEU A C 1
ATOM 739 O O . LEU A 1 94 ? 16.650 -17.925 -13.378 1.00 72.75 94 LEU A O 1
ATOM 743 N N . GLY A 1 95 ? 18.676 -18.129 -14.280 1.00 62.62 95 GLY A N 1
ATOM 744 C CA . GLY A 1 95 ? 18.413 -19.475 -14.809 1.00 62.62 95 GLY A CA 1
ATOM 745 C C . GLY A 1 95 ? 17.187 -19.545 -15.732 1.00 62.62 95 GLY A C 1
ATOM 746 O O . GLY A 1 95 ? 16.361 -20.443 -15.596 1.00 62.62 95 GLY A O 1
ATOM 747 N N . SER A 1 96 ? 17.081 -18.607 -16.681 1.00 66.75 96 SER A N 1
ATOM 748 C CA . SER A 1 96 ? 15.939 -18.387 -17.601 1.00 66.75 96 SER A CA 1
ATOM 749 C C . SER A 1 96 ? 14.764 -17.583 -17.034 1.00 66.75 96 SER A C 1
ATOM 751 O O . SER A 1 96 ? 13.815 -17.311 -17.767 1.00 66.75 96 SER A O 1
ATOM 753 N N . TRP A 1 97 ? 14.823 -17.159 -15.771 1.00 67.31 97 TRP A N 1
ATOM 754 C CA . TRP A 1 97 ? 13.865 -16.204 -15.217 1.00 67.31 97 TRP A CA 1
ATOM 755 C C . TRP A 1 97 ? 14.302 -14.765 -15.509 1.00 67.31 97 TRP A C 1
ATOM 757 O O . TRP A 1 97 ? 15.493 -14.460 -15.579 1.00 67.31 97 TRP A O 1
ATOM 767 N N . SER A 1 98 ? 13.326 -13.879 -15.699 1.00 76.19 98 SER A N 1
ATOM 768 C CA . SER A 1 98 ? 13.545 -12.441 -15.858 1.00 76.19 98 SER A CA 1
ATOM 769 C C . SER A 1 98 ? 13.108 -11.729 -14.583 1.00 76.19 98 SER A C 1
ATOM 771 O O . SER A 1 98 ? 12.030 -12.058 -14.080 1.00 76.19 98 SER A O 1
ATOM 773 N N . PRO A 1 99 ? 13.845 -10.716 -14.093 1.00 83.00 99 PRO A N 1
ATOM 774 C CA . PRO A 1 99 ? 13.246 -9.742 -13.193 1.00 83.00 99 PRO A CA 1
ATOM 775 C C . PRO A 1 99 ? 12.051 -9.099 -13.913 1.00 83.00 99 PRO A C 1
ATOM 777 O O . PRO A 1 99 ? 12.148 -8.732 -15.092 1.00 83.00 99 PRO A O 1
ATOM 780 N N . ILE A 1 100 ? 10.907 -9.029 -13.235 1.00 87.25 100 ILE A N 1
ATOM 781 C CA . ILE A 1 100 ? 9.670 -8.456 -13.769 1.00 87.25 100 ILE A CA 1
ATOM 782 C C . ILE A 1 100 ? 9.103 -7.454 -12.772 1.00 87.25 100 ILE A C 1
ATOM 784 O O . ILE A 1 100 ? 9.049 -7.725 -11.575 1.00 87.25 100 ILE A O 1
ATOM 788 N N . PHE A 1 101 ? 8.631 -6.319 -13.276 1.00 88.75 101 PHE A N 1
ATOM 789 C CA . PHE A 1 101 ? 7.628 -5.553 -12.553 1.00 88.75 101 PHE A CA 1
ATOM 790 C C . PHE A 1 101 ? 6.269 -6.208 -12.802 1.00 88.75 101 PHE A C 1
ATOM 792 O O . PHE A 1 101 ? 5.938 -6.528 -13.946 1.00 88.75 101 PHE A O 1
ATOM 799 N N . PHE A 1 102 ? 5.502 -6.415 -11.736 1.00 88.81 102 PHE A N 1
ATOM 800 C CA . PHE A 1 102 ? 4.160 -6.985 -11.770 1.00 88.81 102 PHE A CA 1
ATOM 801 C C . PHE A 1 102 ? 3.244 -6.103 -10.925 1.00 88.81 102 PHE A C 1
ATOM 803 O O . PHE A 1 102 ? 3.531 -5.867 -9.753 1.00 88.81 102 PHE A O 1
ATOM 810 N N . GLY A 1 103 ? 2.141 -5.624 -11.494 1.00 88.44 103 GLY A N 1
ATOM 811 C CA . GLY A 1 103 ? 1.242 -4.726 -10.773 1.00 88.44 103 GLY A CA 1
ATOM 812 C C . GLY A 1 103 ? -0.076 -4.480 -11.489 1.00 88.44 103 GLY A C 1
ATOM 813 O O . GLY A 1 103 ? -0.316 -5.001 -12.576 1.00 88.44 103 GLY A O 1
ATOM 814 N N . VAL A 1 104 ? -0.938 -3.677 -10.867 1.00 88.62 104 VAL A N 1
ATOM 815 C CA . VAL A 1 104 ? -2.188 -3.208 -11.474 1.00 88.62 104 VAL A CA 1
ATOM 816 C C . VAL A 1 104 ? -2.001 -1.762 -11.909 1.00 88.62 104 VAL A C 1
ATOM 818 O O . VAL A 1 104 ? -1.684 -0.903 -11.085 1.00 88.62 104 VAL A O 1
ATOM 821 N N . ALA A 1 105 ? -2.216 -1.490 -13.192 1.00 87.88 105 ALA A N 1
ATOM 822 C CA . ALA A 1 105 ? -2.085 -0.158 -13.767 1.00 87.88 105 ALA A CA 1
ATOM 823 C C . ALA A 1 105 ? -3.281 0.188 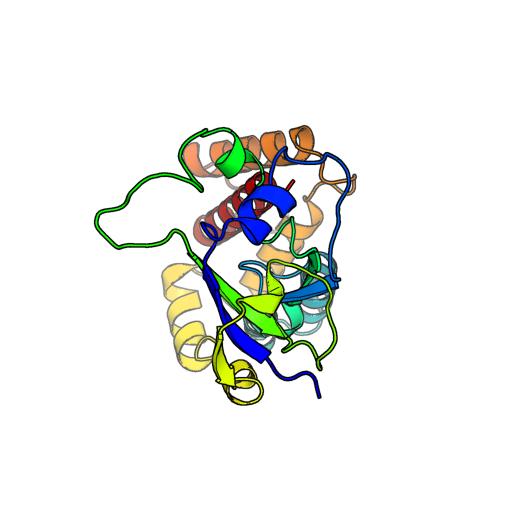-14.654 1.00 87.88 105 ALA A C 1
ATOM 825 O O . ALA A 1 105 ? -3.928 -0.693 -15.226 1.00 87.88 105 ALA A O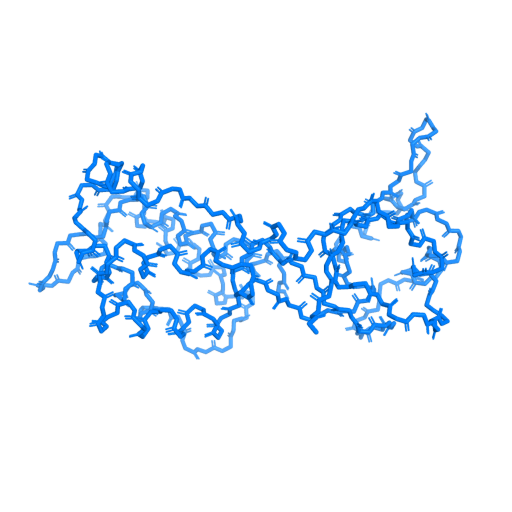 1
ATOM 826 N N . ALA A 1 106 ? -3.569 1.482 -14.782 1.00 85.62 106 ALA A N 1
ATOM 827 C CA . ALA A 1 106 ? -4.448 1.971 -15.831 1.00 85.62 106 ALA A CA 1
ATOM 828 C C . ALA A 1 106 ? -3.807 1.656 -17.185 1.00 85.62 106 ALA A C 1
ATOM 830 O O . ALA A 1 106 ? -2.630 1.961 -17.394 1.00 85.62 106 ALA A O 1
ATOM 831 N N . VAL A 1 107 ? -4.565 1.029 -18.085 1.00 76.62 107 VAL A N 1
ATOM 832 C CA . VAL A 1 107 ? -4.040 0.627 -19.394 1.00 76.62 107 VAL A CA 1
ATOM 833 C C . VAL A 1 107 ? -3.706 1.890 -20.192 1.00 76.62 107 VAL A C 1
ATOM 835 O O . VAL A 1 107 ? -4.609 2.694 -20.433 1.00 76.62 107 VAL A O 1
ATOM 838 N N . PRO A 1 108 ? -2.444 2.099 -20.604 1.00 72.12 108 PRO A N 1
ATOM 839 C CA . PRO A 1 108 ? -2.115 3.241 -21.439 1.00 72.12 108 PRO A CA 1
ATOM 840 C C . PRO A 1 108 ? -2.757 3.065 -22.823 1.00 72.12 108 PRO A C 1
ATOM 842 O O . PRO A 1 108 ? -2.506 2.079 -23.518 1.00 72.12 108 PRO A O 1
ATOM 845 N N . GLU A 1 109 ? -3.591 4.025 -23.230 1.00 62.03 109 GLU A N 1
ATOM 846 C CA . GLU A 1 109 ? -4.132 4.134 -24.590 1.00 62.03 109 GLU A CA 1
ATOM 847 C C . GLU A 1 109 ? -2.981 4.496 -25.553 1.00 62.03 109 GLU A C 1
ATOM 849 O O . GLU A 1 109 ? -2.706 5.662 -25.779 1.00 62.03 109 GLU A O 1
ATOM 854 N N . ALA A 1 110 ? -2.234 3.490 -26.015 1.00 50.91 110 ALA A N 1
ATOM 855 C CA . ALA A 1 110 ? -1.235 3.464 -27.097 1.00 50.91 110 ALA A CA 1
ATOM 856 C C . ALA A 1 110 ? -0.509 4.767 -27.535 1.00 50.91 110 ALA A C 1
ATOM 858 O O . ALA A 1 110 ? -1.103 5.715 -28.041 1.00 50.91 110 ALA A O 1
ATOM 859 N N . GLY A 1 111 ? 0.831 4.697 -27.553 1.00 55.62 111 GLY A N 1
ATOM 860 C CA . GLY A 1 111 ? 1.701 5.631 -28.284 1.00 55.62 111 GLY A CA 1
ATOM 861 C C . GLY A 1 111 ? 2.883 6.129 -27.463 1.00 55.62 111 GLY A C 1
ATOM 862 O O . GLY A 1 111 ? 3.048 7.333 -27.298 1.00 55.62 111 GLY A O 1
ATOM 863 N N . LEU A 1 112 ? 3.679 5.224 -26.890 1.00 59.12 112 LEU A N 1
ATOM 864 C CA . LEU A 1 112 ? 4.696 5.614 -25.919 1.00 59.12 112 LEU A CA 1
ATOM 865 C C . LEU A 1 112 ? 6.063 5.147 -26.404 1.00 59.12 112 LEU A C 1
ATOM 867 O O . LEU A 1 112 ? 6.329 3.955 -26.477 1.00 59.12 112 LEU A O 1
ATOM 871 N N . SER A 1 113 ? 6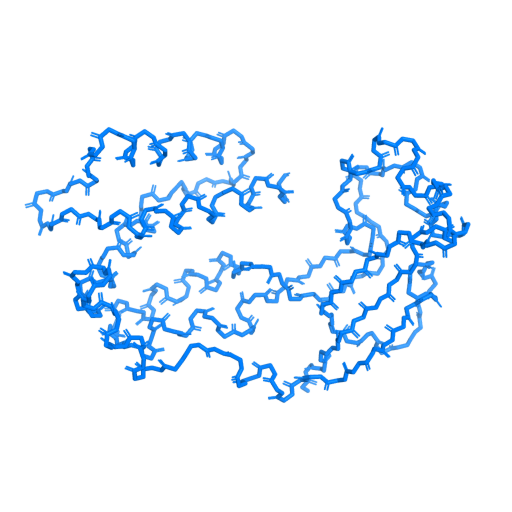.936 6.111 -26.700 1.00 76.81 113 SER A N 1
ATOM 872 C CA . SER A 1 113 ? 8.380 5.926 -26.907 1.00 76.81 113 SER A CA 1
ATOM 873 C C . SER A 1 113 ? 9.107 5.544 -25.606 1.00 76.81 113 SER A C 1
ATOM 875 O O . SER A 1 113 ? 10.275 5.879 -25.421 1.00 76.81 113 SER A O 1
ATOM 877 N N . ASP A 1 114 ? 8.377 4.964 -24.653 1.00 87.00 114 ASP A N 1
ATOM 878 C CA . ASP A 1 114 ? 8.847 4.602 -23.329 1.00 87.00 114 ASP A CA 1
ATOM 879 C C . ASP A 1 114 ? 9.298 3.135 -23.357 1.00 87.00 114 ASP A C 1
ATOM 881 O O . ASP A 1 114 ? 8.455 2.251 -23.550 1.00 87.00 114 ASP A O 1
ATOM 885 N N . PRO A 1 115 ? 10.597 2.853 -23.148 1.00 88.94 115 PRO A N 1
ATOM 886 C CA . PRO A 1 115 ? 11.128 1.499 -23.256 1.00 88.94 115 PRO A CA 1
ATOM 887 C C . PRO A 1 115 ? 10.474 0.477 -22.320 1.00 88.94 115 PRO A C 1
ATOM 889 O O . PRO A 1 115 ? 10.466 -0.707 -22.653 1.00 88.94 115 PRO A O 1
ATOM 892 N N . LEU A 1 116 ? 9.919 0.885 -21.168 1.00 89.56 116 LEU A N 1
ATOM 893 C CA . LEU A 1 116 ? 9.212 -0.044 -20.277 1.00 89.56 116 LEU A CA 1
ATOM 894 C C . LEU A 1 116 ? 7.869 -0.461 -20.868 1.00 89.56 116 LEU A C 1
ATOM 896 O O . LEU A 1 116 ? 7.459 -1.613 -20.728 1.00 89.56 116 LEU A O 1
ATOM 900 N N . LEU A 1 117 ? 7.181 0.465 -21.528 1.00 88.31 117 LEU A N 1
ATOM 901 C CA . LEU A 1 117 ? 5.843 0.218 -22.052 1.00 88.31 117 LEU A CA 1
ATOM 902 C C . LEU A 1 117 ? 5.866 -0.537 -23.384 1.00 88.31 117 LEU A C 1
ATOM 904 O O . LEU A 1 117 ? 4.897 -1.221 -23.698 1.00 88.31 117 LEU A O 1
ATOM 908 N N . GLU A 1 118 ? 6.988 -0.509 -24.111 1.00 87.31 118 GLU A N 1
ATOM 909 C CA . GLU A 1 118 ? 7.222 -1.360 -25.290 1.00 87.31 118 GLU A CA 1
ATOM 910 C C . GLU A 1 118 ? 7.122 -2.861 -24.974 1.00 87.31 118 GLU A C 1
ATOM 912 O O . GLU A 1 118 ? 6.694 -3.643 -25.821 1.00 87.31 118 GLU A O 1
ATOM 917 N N . HIS A 1 119 ? 7.496 -3.269 -23.756 1.00 87.06 119 HIS A N 1
ATOM 918 C CA . HIS A 1 119 ? 7.475 -4.674 -23.324 1.00 87.06 119 HIS A CA 1
ATOM 919 C C . HIS A 1 119 ? 6.306 -5.006 -22.394 1.00 87.06 119 HIS A C 1
ATOM 921 O O . HIS A 1 119 ? 6.271 -6.088 -21.800 1.00 87.06 119 HIS A O 1
ATOM 927 N N . LEU A 1 120 ? 5.357 -4.081 -22.252 1.00 87.56 120 LEU A N 1
ATOM 928 C CA . LEU A 1 120 ? 4.185 -4.253 -21.413 1.00 87.56 120 LEU A CA 1
ATOM 929 C C . LEU A 1 120 ? 3.341 -5.425 -21.910 1.00 87.56 120 LEU A C 1
ATOM 931 O O . LEU A 1 120 ? 2.839 -5.421 -23.033 1.00 87.56 120 LEU A O 1
ATOM 935 N N . THR A 1 121 ? 3.114 -6.402 -21.039 1.00 88.00 121 THR A N 1
ATOM 936 C CA . THR A 1 121 ? 2.132 -7.457 -21.285 1.00 88.00 121 THR A CA 1
ATOM 937 C C . THR A 1 121 ? 0.920 -7.233 -20.396 1.00 88.00 121 THR A C 1
ATOM 939 O O . THR A 1 121 ? 1.027 -7.220 -19.170 1.00 88.00 121 THR A O 1
ATOM 942 N N . VAL A 1 122 ? -0.244 -7.069 -21.020 1.00 89.25 122 VAL A N 1
ATOM 943 C CA . VAL A 1 122 ? -1.533 -6.991 -20.328 1.00 89.25 122 VAL A CA 1
ATOM 944 C C . VAL A 1 122 ? -2.039 -8.411 -20.093 1.00 89.25 122 VAL A C 1
ATOM 946 O O . VAL A 1 122 ? -2.230 -9.161 -21.048 1.00 89.25 122 VAL A O 1
ATOM 949 N N . LEU A 1 123 ? -2.253 -8.789 -18.832 1.00 87.06 123 LEU A N 1
ATOM 950 C CA . LEU A 1 123 ? -2.690 -10.141 -18.470 1.00 87.06 123 LEU A CA 1
ATOM 951 C C . LEU A 1 123 ? -4.215 -10.273 -18.370 1.00 87.06 123 LEU A C 1
ATOM 953 O O . LEU A 1 123 ? -4.750 -11.311 -18.752 1.00 87.06 123 LEU A O 1
ATOM 957 N N . ALA A 1 124 ? -4.917 -9.251 -17.866 1.00 85.38 124 ALA A N 1
ATOM 958 C CA . ALA A 1 124 ? -6.385 -9.215 -17.803 1.00 85.38 124 ALA A CA 1
ATOM 959 C C . ALA A 1 124 ? -6.923 -7.821 -17.420 1.00 85.38 124 ALA A C 1
ATOM 961 O O . ALA A 1 124 ? -6.259 -7.097 -16.679 1.00 85.38 124 ALA A O 1
ATOM 962 N N . ASP A 1 125 ? -8.129 -7.474 -17.896 1.00 84.12 125 ASP A N 1
ATOM 963 C CA . ASP A 1 125 ? -8.881 -6.256 -17.528 1.00 84.12 125 ASP A CA 1
ATOM 964 C C . ASP A 1 125 ? -9.776 -6.522 -16.305 1.00 84.12 125 ASP A C 1
ATOM 966 O O . ASP A 1 125 ? -10.574 -7.463 -16.291 1.00 84.12 125 ASP A O 1
ATOM 970 N N . TYR A 1 126 ? -9.651 -5.680 -15.280 1.00 79.06 126 TYR A N 1
ATOM 971 C CA . TYR A 1 126 ? -10.335 -5.815 -13.995 1.00 79.06 126 TYR A CA 1
ATOM 972 C C . TYR A 1 126 ? -11.140 -4.583 -13.590 1.00 79.06 126 TYR A C 1
ATOM 974 O O . TYR A 1 126 ? -11.640 -4.564 -12.467 1.00 79.06 126 TYR A O 1
ATOM 982 N N . GLY A 1 127 ? -11.325 -3.579 -14.456 1.00 72.56 127 GLY A N 1
ATOM 983 C CA . GLY A 1 127 ? -11.978 -2.319 -14.067 1.00 72.56 127 GLY A CA 1
ATOM 984 C C . GLY A 1 127 ? -13.297 -2.512 -13.298 1.00 72.56 127 GLY A C 1
ATOM 985 O O . GLY A 1 127 ? -13.514 -1.882 -12.270 1.00 72.56 127 GLY A O 1
ATOM 986 N N . ARG A 1 128 ? -14.142 -3.465 -13.720 1.00 71.31 128 ARG A N 1
ATOM 987 C CA . ARG A 1 128 ? -15.399 -3.806 -13.019 1.00 71.31 128 ARG A CA 1
ATOM 988 C C . ARG A 1 128 ? -15.205 -4.626 -11.742 1.00 71.31 128 ARG A C 1
ATOM 990 O O . ARG A 1 128 ? -15.946 -4.440 -10.785 1.00 71.31 128 ARG A O 1
ATOM 997 N N . SER A 1 129 ? -14.238 -5.537 -11.731 1.00 71.62 129 SER A N 1
ATOM 998 C CA . SER A 1 129 ? -13.977 -6.452 -10.611 1.00 71.62 129 SER A CA 1
ATOM 999 C C . SER A 1 129 ? -13.315 -5.750 -9.430 1.00 71.62 129 SER A C 1
ATOM 1001 O O . SER A 1 129 ? -13.581 -6.089 -8.282 1.00 71.62 129 SER A O 1
ATOM 1003 N N . ILE A 1 130 ? -12.498 -4.738 -9.713 1.00 65.81 130 ILE A N 1
ATOM 1004 C CA . ILE A 1 130 ? -11.868 -3.868 -8.722 1.00 65.81 130 ILE A CA 1
ATOM 1005 C C . ILE A 1 130 ? -12.940 -3.207 -7.837 1.00 65.81 130 ILE A C 1
ATOM 1007 O O . ILE A 1 130 ? -12.799 -3.203 -6.622 1.00 65.81 130 ILE A O 1
ATOM 1011 N N . HIS A 1 131 ? -14.091 -2.801 -8.387 1.00 58.84 131 HIS A N 1
ATOM 1012 C CA . HIS A 1 131 ? -15.206 -2.267 -7.584 1.00 58.84 131 HIS A CA 1
ATOM 1013 C C . HIS A 1 131 ? -15.822 -3.255 -6.580 1.00 58.84 131 HIS A C 1
ATOM 1015 O O . HIS A 1 131 ? -16.529 -2.832 -5.667 1.00 58.84 131 HIS A O 1
ATOM 1021 N N . HIS A 1 132 ? -15.594 -4.557 -6.752 1.00 59.94 132 HIS A N 1
ATOM 1022 C CA . HIS A 1 132 ? -16.096 -5.607 -5.864 1.00 59.94 132 HIS A CA 1
ATOM 1023 C C . HIS A 1 132 ? -15.022 -6.146 -4.910 1.00 59.94 132 HIS A C 1
ATOM 1025 O O . HIS A 1 132 ? -15.302 -7.056 -4.131 1.00 59.94 132 HIS A O 1
ATOM 1031 N N . PHE A 1 133 ? -13.803 -5.607 -4.966 1.00 65.12 133 PHE A N 1
ATOM 1032 C CA . PHE A 1 133 ? -12.715 -5.980 -4.075 1.00 65.12 133 PHE A CA 1
ATOM 1033 C C . PHE A 1 133 ? -12.867 -5.235 -2.742 1.00 65.12 133 PHE A C 1
ATOM 1035 O O . PHE A 1 133 ? -12.917 -4.008 -2.715 1.00 65.12 133 PHE A O 1
ATOM 1042 N N . GLY A 1 134 ? -12.988 -5.971 -1.638 1.00 67.56 134 GLY A N 1
ATOM 1043 C CA . GLY A 1 134 ? -13.153 -5.392 -0.305 1.00 67.56 134 GLY A CA 1
ATOM 1044 C C . GLY A 1 134 ? -13.610 -6.421 0.726 1.00 67.56 134 GLY A C 1
ATOM 1045 O O . GLY A 1 134 ? -14.039 -7.524 0.380 1.00 67.56 134 GLY A O 1
ATOM 1046 N N . ALA A 1 135 ? -13.503 -6.076 2.007 1.00 81.19 135 ALA A N 1
ATOM 1047 C CA . ALA A 1 135 ? -13.954 -6.956 3.078 1.00 81.19 135 ALA A CA 1
ATOM 1048 C C . ALA A 1 135 ? -15.493 -7.029 3.138 1.00 81.19 135 ALA A C 1
ATOM 1050 O O . ALA A 1 135 ? -16.183 -6.033 2.933 1.00 81.19 135 ALA A O 1
ATOM 1051 N N . ASP A 1 136 ? -16.044 -8.206 3.461 1.00 85.38 136 ASP A N 1
ATOM 1052 C CA . ASP A 1 136 ? -17.487 -8.370 3.686 1.00 85.38 136 ASP A CA 1
ATOM 1053 C C . ASP A 1 136 ? -17.912 -7.594 4.954 1.00 85.38 136 ASP A C 1
ATOM 1055 O O . ASP A 1 136 ? -17.445 -7.930 6.053 1.00 85.38 136 ASP A O 1
ATOM 1059 N N . PRO A 1 137 ? -18.834 -6.611 4.854 1.00 87.25 137 PRO A N 1
ATOM 1060 C CA . PRO A 1 137 ? -19.314 -5.840 6.000 1.00 87.25 137 PRO A CA 1
ATOM 1061 C C . PRO A 1 137 ? -19.843 -6.702 7.148 1.00 87.25 137 PRO A C 1
ATOM 1063 O O . PRO A 1 137 ? -19.628 -6.380 8.319 1.00 87.25 137 PRO A O 1
ATOM 1066 N N . LYS A 1 138 ? -20.499 -7.831 6.856 1.00 87.06 138 LYS A N 1
ATOM 1067 C CA . LYS A 1 138 ? -21.033 -8.732 7.890 1.00 87.06 138 LYS A CA 1
ATOM 1068 C C . LYS A 1 138 ? -19.916 -9.448 8.641 1.00 87.06 138 LYS A C 1
ATOM 1070 O O . LYS A 1 138 ? -20.009 -9.619 9.859 1.00 87.06 138 LYS A O 1
ATOM 1075 N N . LEU A 1 139 ? -18.866 -9.857 7.928 1.00 87.00 139 LEU A N 1
ATOM 1076 C CA . LEU A 1 139 ? -17.688 -10.475 8.531 1.00 87.00 139 LEU A CA 1
ATOM 1077 C C . LEU A 1 139 ? -16.941 -9.459 9.401 1.00 87.00 139 LEU A C 1
ATOM 1079 O O . LEU A 1 139 ? -16.613 -9.764 10.546 1.00 87.00 139 LEU A O 1
ATOM 1083 N N . VAL A 1 140 ? -16.732 -8.246 8.886 1.00 86.81 140 VAL A N 1
ATOM 1084 C CA . VAL A 1 140 ? -16.041 -7.166 9.604 1.00 86.81 140 VAL A CA 1
ATOM 1085 C C . VAL A 1 140 ? -16.811 -6.774 10.856 1.00 86.81 140 VAL A C 1
ATOM 1087 O O . VAL A 1 140 ? -16.217 -6.734 11.924 1.00 86.81 140 VAL A O 1
ATOM 1090 N N . THR A 1 141 ? -18.133 -6.602 10.776 1.00 86.69 141 THR A N 1
ATOM 1091 C CA . THR A 1 141 ? -18.980 -6.315 11.950 1.00 86.69 141 THR A CA 1
ATOM 1092 C C . THR A 1 141 ? -18.768 -7.342 13.063 1.00 86.69 141 THR A C 1
ATOM 1094 O O . THR A 1 141 ? -18.608 -6.980 14.226 1.00 86.69 141 THR A O 1
ATOM 1097 N N . ARG A 1 142 ? -18.735 -8.634 12.710 1.00 85.31 142 ARG A N 1
ATOM 1098 C CA . ARG A 1 142 ? -18.536 -9.725 13.672 1.00 85.31 142 ARG A CA 1
ATOM 1099 C C . ARG A 1 142 ? -17.128 -9.725 14.270 1.00 85.31 142 ARG A C 1
ATOM 1101 O O . ARG A 1 142 ? -16.977 -10.008 15.453 1.00 85.31 142 ARG A O 1
ATOM 1108 N N . ARG A 1 143 ? -16.104 -9.463 13.455 1.00 87.94 143 ARG A N 1
ATOM 1109 C CA . ARG A 1 143 ? -14.695 -9.525 13.870 1.00 87.94 143 ARG A CA 1
ATOM 1110 C C . ARG A 1 143 ? -14.246 -8.277 14.623 1.00 87.94 143 ARG A C 1
ATOM 1112 O O . ARG A 1 143 ? -13.448 -8.411 15.539 1.00 87.94 143 ARG A O 1
ATOM 1119 N N . LEU A 1 144 ? -14.791 -7.103 14.305 1.00 87.06 144 LEU A N 1
ATOM 1120 C CA . LEU A 1 144 ? -14.393 -5.825 14.900 1.00 87.06 144 LEU A CA 1
ATOM 1121 C C . LEU A 1 144 ? -14.517 -5.852 16.429 1.00 87.06 144 LEU A C 1
ATOM 1123 O O . LEU A 1 144 ? -13.554 -5.559 17.133 1.00 87.06 144 LEU A O 1
ATOM 1127 N N . ALA A 1 145 ? -15.655 -6.316 16.948 1.00 83.56 145 ALA A N 1
ATOM 1128 C CA . ALA A 1 145 ? -15.856 -6.442 18.389 1.00 83.56 145 ALA A CA 1
ATOM 1129 C C . ALA A 1 145 ? -14.893 -7.455 19.037 1.00 83.56 145 ALA A C 1
ATOM 1131 O O . ALA A 1 145 ? -14.419 -7.223 20.143 1.00 83.56 145 ALA A O 1
ATOM 1132 N N . ASN A 1 146 ? -14.570 -8.553 18.347 1.00 84.62 146 ASN A N 1
ATOM 1133 C CA . ASN A 1 146 ? -13.736 -9.626 18.896 1.00 84.62 146 ASN A CA 1
ATOM 1134 C C . ASN A 1 146 ? -12.232 -9.317 18.843 1.00 84.62 146 ASN A C 1
ATOM 1136 O O . ASN A 1 146 ? -11.491 -9.738 19.723 1.00 84.62 146 ASN A O 1
ATOM 1140 N N . GLU A 1 147 ? -11.777 -8.625 17.800 1.00 85.19 147 GLU A N 1
ATOM 1141 C CA . GLU A 1 147 ? -10.350 -8.401 17.524 1.00 85.19 147 GLU A CA 1
ATOM 1142 C C . GLU A 1 147 ? -9.880 -7.012 17.944 1.00 85.19 147 GLU A C 1
ATOM 1144 O O . GLU A 1 147 ? -8.725 -6.834 18.327 1.00 85.19 147 GLU A O 1
ATOM 1149 N N . VAL A 1 148 ? -10.767 -6.020 17.879 1.00 83.81 148 VAL A N 1
ATOM 1150 C CA . VAL A 1 148 ? -10.470 -4.638 18.275 1.00 83.81 148 VAL A CA 1
ATOM 1151 C C . VAL A 1 148 ? -11.055 -4.324 19.652 1.00 83.81 148 VAL A C 1
ATOM 1153 O O . VAL A 1 148 ? -10.555 -3.431 20.330 1.00 83.81 148 VAL A O 1
ATOM 1156 N N . GLY A 1 149 ? -12.082 -5.062 20.095 1.00 84.56 149 GLY A N 1
ATOM 1157 C CA . GLY A 1 149 ? -12.762 -4.788 21.364 1.00 84.56 149 GLY A CA 1
ATOM 1158 C C . GLY A 1 149 ? -13.632 -3.531 21.317 1.00 84.56 149 GLY A C 1
ATOM 1159 O O . GLY A 1 149 ? -13.879 -2.932 22.358 1.00 84.56 149 GLY A O 1
ATOM 1160 N N . ALA A 1 150 ? -14.047 -3.099 20.120 1.00 86.00 150 ALA A N 1
ATOM 1161 C CA . ALA A 1 150 ? -14.701 -1.813 19.893 1.00 86.00 150 ALA A CA 1
ATOM 1162 C C . ALA A 1 150 ? -15.832 -1.913 18.858 1.00 86.00 150 ALA A C 1
ATOM 1164 O O . ALA A 1 150 ? -15.795 -2.728 17.933 1.00 86.00 150 ALA A O 1
ATOM 1165 N N . SER A 1 151 ? -16.836 -1.054 19.003 1.00 88.75 151 SER A N 1
ATOM 1166 C CA . SER A 1 151 ? -17.855 -0.788 17.986 1.00 88.75 151 SER A CA 1
ATOM 1167 C C . SER A 1 151 ? -17.302 0.073 16.844 1.00 88.75 151 SER A C 1
ATOM 1169 O O . SER A 1 151 ? -16.281 0.741 16.989 1.00 88.75 151 SER A O 1
ATOM 1171 N N . ALA A 1 152 ? -18.022 0.143 15.718 1.00 87.75 152 ALA A N 1
ATOM 1172 C CA . ALA A 1 152 ? -17.638 1.005 14.594 1.00 87.75 152 ALA A CA 1
ATOM 1173 C C . ALA A 1 152 ? -17.505 2.491 14.988 1.00 87.75 152 ALA A C 1
ATOM 1175 O O . ALA A 1 152 ? -16.626 3.186 14.481 1.00 87.75 152 ALA A O 1
ATOM 1176 N N . ALA A 1 153 ? -18.343 2.961 15.918 1.00 89.06 153 ALA A N 1
ATOM 1177 C CA . ALA A 1 153 ? -18.287 4.319 16.454 1.00 89.06 153 ALA A CA 1
ATOM 1178 C C . ALA A 1 153 ? -17.028 4.573 17.283 1.00 89.06 153 ALA A C 1
ATOM 1180 O O . ALA A 1 153 ? -16.359 5.586 17.093 1.00 89.06 153 ALA A O 1
ATOM 1181 N N . GLU A 1 154 ? -16.658 3.639 18.152 1.00 89.06 154 GLU A N 1
ATOM 1182 C CA . GLU A 1 154 ? -15.427 3.743 18.939 1.00 89.06 154 GLU A CA 1
ATOM 1183 C C . GLU A 1 154 ? -14.188 3.642 18.043 1.00 89.06 154 GLU A C 1
ATOM 1185 O O . GLU A 1 154 ? -13.276 4.458 18.159 1.00 89.06 154 GLU A O 1
ATOM 1190 N N . THR A 1 155 ? -14.183 2.714 17.079 1.00 89.38 155 THR A N 1
ATOM 1191 C CA . THR A 1 155 ? -13.121 2.600 16.071 1.00 89.38 155 THR A CA 1
ATOM 1192 C C . THR A 1 155 ? -12.948 3.897 15.283 1.00 89.38 155 THR A C 1
ATOM 1194 O O . THR A 1 155 ? -11.819 4.349 15.103 1.00 89.38 155 THR A O 1
ATOM 1197 N N . ALA A 1 156 ? -14.042 4.543 14.872 1.00 89.81 156 ALA A N 1
ATOM 1198 C CA . ALA A 1 156 ? -13.996 5.838 14.200 1.00 89.81 156 ALA A CA 1
ATOM 1199 C C . ALA A 1 156 ? -13.319 6.922 15.052 1.00 89.81 156 ALA A C 1
ATOM 1201 O O . ALA A 1 156 ? -12.470 7.656 14.547 1.00 89.81 156 ALA A O 1
ATOM 1202 N N . VAL A 1 157 ? -13.641 6.989 16.348 1.00 89.00 157 VAL A N 1
ATOM 1203 C CA . VAL A 1 157 ? -13.003 7.925 17.288 1.00 89.00 157 VAL A CA 1
ATOM 1204 C C . VAL A 1 157 ? -11.507 7.638 17.421 1.00 89.00 157 VAL A C 1
ATOM 1206 O O . VAL A 1 157 ? -10.701 8.570 17.409 1.00 89.00 157 VAL A O 1
ATOM 1209 N N . PHE A 1 158 ? -11.105 6.368 17.518 1.00 88.94 158 PHE A N 1
ATOM 1210 C CA . PHE A 1 158 ? -9.689 5.997 17.587 1.00 88.94 158 PHE A CA 1
ATOM 1211 C C . PHE A 1 158 ? -8.921 6.409 16.326 1.00 88.94 158 PHE A C 1
ATOM 1213 O O . PHE A 1 158 ? -7.869 7.039 16.439 1.00 88.94 158 PHE A O 1
ATOM 1220 N N . LEU A 1 159 ? -9.465 6.119 15.142 1.00 90.44 159 LEU A N 1
ATOM 1221 C CA . LEU A 1 159 ? -8.860 6.471 13.854 1.00 90.44 159 LEU A CA 1
ATOM 1222 C C . LEU A 1 159 ? -8.768 7.987 13.656 1.00 90.44 159 LEU A C 1
ATOM 1224 O O . LEU A 1 159 ? -7.736 8.488 13.217 1.00 90.44 159 LEU A O 1
ATOM 1228 N N . GLN A 1 160 ? -9.807 8.735 14.036 1.00 88.56 160 GLN A N 1
ATOM 1229 C CA . GLN A 1 160 ? -9.788 10.197 13.990 1.00 88.56 160 GLN A CA 1
ATOM 1230 C C . GLN A 1 160 ? -8.690 10.773 14.890 1.00 88.56 160 GLN A C 1
ATOM 1232 O O . GLN A 1 160 ? -7.936 11.641 14.454 1.00 88.56 160 GLN A O 1
ATOM 1237 N N . ARG A 1 161 ? -8.586 10.298 16.137 1.00 86.56 161 ARG A N 1
ATOM 1238 C CA . ARG A 1 161 ? -7.563 10.763 17.091 1.00 86.56 161 ARG A CA 1
ATOM 1239 C C . ARG A 1 161 ? -6.160 10.514 16.561 1.00 86.56 161 ARG A C 1
ATOM 1241 O O . ARG A 1 161 ? -5.311 11.397 16.614 1.00 86.56 161 ARG A O 1
ATOM 1248 N N . LEU A 1 162 ? -5.938 9.322 16.030 1.00 87.94 162 LEU A N 1
ATOM 1249 C CA . LEU A 1 162 ? -4.662 8.932 15.462 1.00 87.94 162 LEU A CA 1
ATOM 1250 C C . LEU A 1 162 ? -4.323 9.763 14.217 1.00 87.94 162 LEU A C 1
ATOM 1252 O O . LEU A 1 162 ? -3.205 10.258 14.110 1.00 87.94 162 LEU A O 1
ATOM 1256 N N . HIS A 1 163 ? -5.303 10.048 13.355 1.00 87.88 163 HIS A N 1
ATOM 1257 C CA . HIS A 1 163 ? -5.129 10.968 12.231 1.00 87.88 163 HIS A CA 1
ATOM 1258 C C . HIS A 1 163 ? -4.771 12.398 12.678 1.00 87.88 163 HIS A C 1
ATOM 1260 O O . HIS A 1 163 ? -3.891 13.017 12.089 1.00 87.88 163 HIS A O 1
ATOM 1266 N N . GLN A 1 164 ? -5.398 12.916 13.740 1.00 85.94 164 GLN A N 1
ATOM 1267 C CA . GLN A 1 164 ? -5.107 14.248 14.297 1.00 85.94 164 GLN A CA 1
ATOM 1268 C C . GLN A 1 164 ? -3.708 14.366 14.912 1.00 85.94 164 GLN A C 1
ATOM 1270 O O . GLN A 1 164 ? -3.164 15.465 14.987 1.00 85.94 164 GLN A O 1
ATOM 1275 N N . GLN A 1 165 ? -3.136 13.254 15.372 1.00 83.56 165 GLN A N 1
ATOM 1276 C CA . GLN A 1 165 ? -1.782 13.206 15.923 1.00 83.56 165 GLN A CA 1
ATOM 1277 C C . GLN A 1 165 ? -0.702 13.120 14.845 1.00 83.56 165 GLN A C 1
ATOM 1279 O O . GLN A 1 165 ? 0.482 13.243 15.164 1.00 83.56 165 GLN A O 1
ATOM 1284 N N . ARG A 1 166 ? -1.079 12.911 13.578 1.00 85.06 166 ARG A N 1
ATOM 1285 C CA . ARG A 1 166 ? -0.105 12.836 12.494 1.00 85.06 166 ARG A CA 1
ATOM 1286 C C . ARG A 1 166 ? 0.597 14.187 12.314 1.00 85.06 166 ARG A C 1
ATOM 1288 O O . ARG A 1 166 ? -0.048 15.235 12.405 1.00 85.06 166 ARG A O 1
ATOM 1295 N N . PRO A 1 167 ? 1.901 14.180 11.998 1.00 78.56 167 PRO A N 1
ATOM 1296 C CA . PRO A 1 167 ? 2.610 15.390 11.614 1.00 78.56 167 PRO A CA 1
ATOM 1297 C C . PRO A 1 167 ? 1.901 16.086 10.443 1.00 78.56 167 PRO A C 1
ATOM 1299 O O . PRO A 1 167 ? 1.628 15.464 9.420 1.00 78.56 167 PRO A O 1
ATOM 1302 N N . THR A 1 168 ? 1.625 17.383 10.581 1.00 70.31 168 THR A N 1
ATOM 1303 C CA . THR A 1 168 ? 1.005 18.216 9.529 1.00 70.31 168 THR A CA 1
ATOM 1304 C C . THR A 1 168 ? 2.023 18.790 8.537 1.00 70.31 168 THR A C 1
ATOM 1306 O O . THR A 1 168 ? 1.646 19.401 7.539 1.00 70.31 168 THR A O 1
ATOM 1309 N N . ASN A 1 169 ? 3.316 18.598 8.809 1.00 64.50 169 ASN A N 1
ATOM 1310 C CA . ASN A 1 169 ? 4.417 19.020 7.948 1.00 64.50 169 ASN A CA 1
ATOM 1311 C C . ASN A 1 169 ? 4.620 18.038 6.782 1.00 64.50 169 ASN A C 1
ATOM 1313 O O . ASN A 1 169 ? 4.125 16.913 6.811 1.00 64.50 169 ASN A O 1
ATOM 1317 N N . ALA A 1 170 ? 5.396 18.447 5.771 1.00 68.00 170 ALA A N 1
ATOM 1318 C CA . ALA A 1 170 ? 5.802 17.556 4.684 1.00 68.00 170 ALA A CA 1
ATOM 1319 C C . ALA A 1 170 ? 6.394 16.248 5.245 1.00 68.00 170 ALA A C 1
ATOM 1321 O O . ALA A 1 170 ? 7.220 16.289 6.162 1.00 68.00 170 ALA A O 1
ATOM 1322 N N . LEU A 1 171 ? 5.961 15.106 4.698 1.00 76.06 171 LEU A N 1
ATOM 1323 C CA . LEU A 1 171 ? 6.406 13.767 5.093 1.00 76.06 171 LEU A CA 1
ATOM 1324 C C . LEU A 1 171 ? 7.856 13.540 4.648 1.00 76.06 171 LEU A C 1
ATOM 1326 O O . LEU A 1 171 ? 8.122 12.854 3.667 1.00 76.06 171 LEU A O 1
ATOM 1330 N N . THR A 1 172 ? 8.804 14.169 5.336 1.00 82.06 172 THR A N 1
ATOM 1331 C CA . THR A 1 172 ? 10.228 13.928 5.104 1.00 82.06 172 THR A CA 1
ATOM 1332 C C . THR A 1 172 ? 10.636 12.578 5.700 1.00 82.06 172 THR A C 1
ATOM 1334 O O . THR A 1 172 ? 10.014 12.134 6.674 1.00 82.06 172 THR A O 1
ATOM 1337 N N . PRO A 1 173 ? 11.717 11.946 5.205 1.00 82.94 173 PRO A N 1
ATOM 1338 C CA . PRO A 1 173 ? 12.210 10.684 5.759 1.00 82.94 173 PRO A CA 1
ATOM 1339 C C . PRO A 1 173 ? 12.432 10.733 7.277 1.00 82.94 173 PRO A C 1
ATOM 1341 O O . PRO A 1 173 ? 12.091 9.796 7.992 1.00 82.94 173 PRO A O 1
ATOM 1344 N N . THR A 1 174 ? 12.923 11.861 7.802 1.00 86.06 174 THR A N 1
ATOM 1345 C CA . THR A 1 174 ? 13.109 12.065 9.247 1.00 86.06 174 THR A CA 1
ATOM 1346 C C . THR A 1 174 ? 11.785 12.105 10.010 1.00 86.06 174 THR A C 1
ATOM 1348 O O . THR A 1 174 ? 11.680 11.516 11.082 1.00 86.06 174 THR A O 1
ATOM 1351 N N . VAL A 1 175 ? 10.764 12.785 9.475 1.00 86.75 175 VAL A N 1
ATOM 1352 C CA . VAL A 1 175 ? 9.431 12.845 10.099 1.00 86.75 175 VAL A CA 1
ATOM 1353 C C . VAL A 1 175 ? 8.795 11.456 10.128 1.00 86.75 175 VAL A C 1
ATOM 1355 O O . VAL A 1 175 ? 8.271 11.052 11.165 1.00 86.75 175 VAL A O 1
ATOM 1358 N N . ILE A 1 176 ? 8.894 10.713 9.024 1.00 86.88 176 ILE A N 1
ATOM 1359 C CA . ILE A 1 176 ? 8.395 9.338 8.920 1.00 86.88 176 ILE A CA 1
ATOM 1360 C C . ILE A 1 176 ? 9.104 8.429 9.935 1.00 86.88 176 ILE A C 1
ATOM 1362 O O . ILE A 1 176 ? 8.436 7.762 10.723 1.00 86.88 176 ILE A O 1
ATOM 1366 N N . ALA A 1 177 ? 10.441 8.450 9.978 1.00 87.69 177 ALA A N 1
ATOM 1367 C CA . ALA A 1 177 ? 11.230 7.625 10.894 1.00 87.69 177 ALA A CA 1
ATOM 1368 C C . ALA A 1 177 ? 10.912 7.912 12.371 1.00 87.69 177 ALA A C 1
ATOM 1370 O O . ALA A 1 177 ? 10.746 6.984 13.164 1.00 87.69 177 ALA A O 1
ATOM 1371 N N . ASN A 1 178 ? 10.760 9.189 12.738 1.00 89.06 178 ASN A N 1
ATOM 1372 C CA . ASN A 1 178 ? 10.370 9.572 14.094 1.00 89.06 178 ASN A CA 1
ATOM 1373 C C . ASN A 1 178 ? 8.981 9.032 14.455 1.00 89.06 178 ASN A C 1
ATOM 1375 O O . ASN A 1 178 ? 8.798 8.499 15.547 1.00 89.06 178 ASN A O 1
ATOM 1379 N N . GLN A 1 179 ? 8.016 9.121 13.537 1.00 89.19 179 GLN A N 1
ATOM 1380 C CA . GLN A 1 179 ? 6.661 8.630 13.776 1.00 89.19 179 GLN A CA 1
ATOM 1381 C C . GLN A 1 179 ? 6.615 7.103 13.936 1.00 89.19 179 GLN A C 1
ATOM 1383 O O . GLN A 1 179 ? 5.918 6.601 14.819 1.00 89.19 179 GLN A O 1
ATOM 1388 N N . ILE A 1 180 ? 7.388 6.370 13.128 1.00 90.62 180 ILE A N 1
ATOM 1389 C CA . ILE A 1 180 ? 7.569 4.916 13.259 1.00 90.62 180 ILE A CA 1
ATOM 1390 C C . ILE A 1 180 ? 8.115 4.581 14.645 1.00 90.62 180 ILE A C 1
ATOM 1392 O O . ILE A 1 180 ? 7.539 3.746 15.341 1.00 90.62 180 ILE A O 1
ATOM 1396 N N . GLN A 1 181 ? 9.177 5.266 15.075 1.00 89.94 181 GLN A N 1
ATOM 1397 C CA . GLN A 1 181 ? 9.780 5.043 16.386 1.00 89.94 181 GLN A CA 1
ATOM 1398 C C . GLN A 1 181 ? 8.790 5.326 17.523 1.00 89.94 181 GLN A C 1
ATOM 1400 O O . GLN A 1 181 ? 8.682 4.528 18.451 1.00 89.94 181 GLN A O 1
ATOM 1405 N N . THR A 1 182 ? 8.034 6.425 17.442 1.00 88.25 182 THR A N 1
ATOM 1406 C CA . THR A 1 182 ? 7.003 6.772 18.429 1.00 88.25 182 THR A CA 1
ATOM 1407 C C . THR A 1 182 ? 5.928 5.691 18.525 1.00 88.25 182 THR A C 1
ATOM 1409 O O . THR A 1 182 ? 5.632 5.220 19.623 1.00 88.25 182 THR A O 1
ATOM 1412 N N . LEU A 1 183 ? 5.363 5.256 17.395 1.00 88.75 183 LEU A N 1
ATOM 1413 C CA . LEU A 1 183 ? 4.346 4.199 17.371 1.00 88.75 183 LEU A CA 1
ATOM 1414 C C . LEU A 1 183 ? 4.899 2.871 17.893 1.00 88.75 183 LEU A C 1
ATOM 1416 O O . LEU A 1 183 ? 4.236 2.210 18.690 1.00 88.75 183 LEU A O 1
ATOM 1420 N N . TYR A 1 184 ? 6.119 2.504 17.496 1.00 90.19 184 TYR A N 1
ATOM 1421 C CA . TYR A 1 184 ? 6.781 1.293 17.970 1.00 90.19 184 TYR A CA 1
ATOM 1422 C C . TYR A 1 184 ? 6.956 1.301 19.493 1.00 90.19 184 TYR A C 1
ATOM 1424 O O . TYR A 1 184 ? 6.573 0.331 20.145 1.00 90.19 184 TYR A O 1
ATOM 1432 N N . SER A 1 185 ? 7.459 2.397 20.071 1.00 86.44 185 SER A N 1
ATOM 1433 C CA . SER A 1 185 ? 7.600 2.543 21.525 1.00 86.44 185 SER A CA 1
ATOM 1434 C C . SER A 1 185 ? 6.254 2.414 22.243 1.00 86.44 185 SER A C 1
ATOM 1436 O O . SER A 1 185 ? 6.147 1.625 23.177 1.00 86.44 185 SER A O 1
ATOM 1438 N N . HIS A 1 186 ? 5.199 3.080 21.760 1.00 84.12 186 HIS A N 1
ATOM 1439 C CA . HIS A 1 186 ? 3.854 2.956 22.341 1.00 84.12 186 HIS A CA 1
ATOM 1440 C C . HIS A 1 186 ? 3.296 1.526 22.290 1.00 84.12 186 HIS A C 1
ATOM 1442 O O . HIS A 1 186 ? 2.634 1.074 23.226 1.00 84.12 186 HIS A O 1
ATOM 1448 N N . ILE A 1 187 ? 3.558 0.796 21.204 1.00 86.56 187 ILE A N 1
ATOM 1449 C CA . ILE A 1 187 ? 3.125 -0.598 21.038 1.00 86.56 187 ILE A CA 1
ATOM 1450 C C . ILE A 1 187 ? 3.933 -1.545 21.936 1.00 86.56 187 ILE A C 1
ATOM 1452 O O . ILE A 1 187 ? 3.360 -2.486 22.492 1.00 86.56 187 ILE A O 1
ATOM 1456 N N . ALA A 1 188 ? 5.246 -1.329 22.045 1.00 85.06 188 ALA A N 1
ATOM 1457 C CA . ALA A 1 188 ? 6.171 -2.184 22.785 1.00 85.06 188 ALA A CA 1
ATOM 1458 C C . ALA A 1 188 ? 6.047 -2.012 24.304 1.00 85.06 188 ALA A C 1
ATOM 1460 O O . ALA A 1 188 ? 6.100 -2.993 25.038 1.00 85.06 188 ALA A O 1
ATOM 1461 N N . GLU A 1 189 ? 5.859 -0.779 24.767 1.00 80.88 189 GLU A N 1
ATOM 1462 C CA . GLU A 1 189 ? 5.756 -0.440 26.191 1.00 80.88 189 GLU A CA 1
ATOM 1463 C C . GLU A 1 189 ? 4.323 -0.560 26.727 1.00 80.88 189 GLU A C 1
ATOM 1465 O O . GLU A 1 189 ? 4.083 -0.308 27.905 1.00 80.88 189 GLU A O 1
ATOM 1470 N N . GLU A 1 190 ? 3.359 -0.895 25.861 1.00 69.88 190 GLU A N 1
ATOM 1471 C CA . GLU A 1 190 ? 1.918 -0.874 26.156 1.00 69.88 190 GLU A CA 1
ATOM 1472 C C . GLU A 1 190 ? 1.440 0.470 26.743 1.00 69.88 190 GLU A C 1
ATOM 1474 O O . GLU A 1 190 ? 0.383 0.567 27.374 1.00 69.88 190 GLU A O 1
ATOM 1479 N N . THR A 1 191 ? 2.195 1.544 26.492 1.00 65.00 191 THR A N 1
ATOM 1480 C CA . THR A 1 191 ? 1.835 2.916 26.834 1.00 65.00 191 THR A CA 1
ATOM 1481 C C . THR A 1 191 ? 0.819 3.392 25.812 1.00 65.00 191 THR A C 1
ATOM 1483 O O . THR A 1 191 ? 1.128 4.030 24.809 1.00 65.00 191 THR A O 1
ATOM 1486 N N . LEU A 1 192 ? -0.435 3.015 26.036 1.00 59.59 192 LEU A N 1
ATOM 1487 C CA . LEU A 1 192 ? -1.531 3.372 25.148 1.00 59.59 192 LEU A CA 1
ATOM 1488 C C . LEU A 1 192 ? -1.567 4.897 24.985 1.00 59.59 192 LEU A C 1
ATOM 1490 O O . LEU A 1 192 ? -1.431 5.626 25.968 1.00 59.59 192 LEU A O 1
ATOM 1494 N N . LEU A 1 193 ? -1.781 5.380 23.757 1.00 63.50 193 LEU A N 1
ATOM 1495 C CA . LEU A 1 193 ? -2.063 6.792 23.485 1.00 63.50 193 LEU A CA 1
ATOM 1496 C C . LEU A 1 193 ? -3.376 7.169 24.195 1.00 63.50 193 LEU A C 1
ATOM 1498 O O . LEU A 1 193 ? -4.478 7.069 23.646 1.00 63.50 193 LEU A O 1
ATOM 1502 N N . GLN A 1 194 ? -3.262 7.530 25.470 1.00 57.12 194 GLN A N 1
ATOM 1503 C CA . GLN A 1 194 ? -4.357 7.913 26.345 1.00 57.12 194 GLN A CA 1
ATOM 1504 C C . GLN A 1 194 ? -4.542 9.426 26.276 1.00 57.12 194 GLN A C 1
ATOM 1506 O O . GLN A 1 194 ? -3.596 10.206 26.328 1.00 57.12 194 GLN A O 1
ATOM 1511 N N . THR A 1 195 ? -5.795 9.844 26.181 1.00 52.31 195 THR A N 1
ATOM 1512 C CA . THR A 1 195 ? -6.208 11.222 26.457 1.00 52.31 195 THR A CA 1
ATOM 1513 C C . THR A 1 195 ? -7.337 11.144 27.469 1.00 52.31 195 THR A C 1
ATOM 1515 O O . THR A 1 195 ? -8.119 10.201 27.405 1.00 52.31 195 THR A O 1
ATOM 1518 N N . ALA A 1 196 ? -7.472 12.131 28.355 1.00 51.50 196 ALA A N 1
ATOM 1519 C CA . ALA A 1 196 ? -8.421 12.122 29.478 1.00 51.50 196 ALA A CA 1
ATOM 1520 C C . ALA A 1 196 ? -9.914 11.898 29.117 1.00 51.50 196 ALA A C 1
ATOM 1522 O O . ALA A 1 196 ? -10.734 11.726 30.011 1.00 51.50 196 ALA A O 1
ATOM 1523 N N . VAL A 1 197 ? -10.274 11.920 27.828 1.00 53.41 197 VAL A N 1
ATOM 1524 C CA . VAL A 1 197 ? -11.656 11.942 27.317 1.00 53.41 197 VAL A CA 1
ATOM 1525 C C . VAL A 1 197 ? -12.081 10.616 26.661 1.00 53.41 197 VAL A C 1
ATOM 1527 O O . VAL A 1 197 ? -13.272 10.378 26.487 1.00 53.41 197 VAL A O 1
ATOM 1530 N N . ALA A 1 198 ? -11.145 9.730 26.306 1.00 60.75 198 ALA A N 1
ATOM 1531 C CA . ALA A 1 198 ? -11.454 8.477 25.612 1.00 60.75 198 ALA A CA 1
ATOM 1532 C C . ALA A 1 198 ? -10.502 7.352 26.028 1.00 60.75 198 ALA A C 1
ATOM 1534 O O . ALA A 1 198 ? -9.345 7.601 26.370 1.00 60.75 198 ALA A O 1
ATOM 1535 N N . GLY A 1 199 ? -10.998 6.113 25.954 1.00 69.56 199 GLY A N 1
ATOM 1536 C CA . GLY A 1 199 ? -10.216 4.914 26.228 1.00 69.56 199 GLY A CA 1
ATOM 1537 C C . GLY A 1 199 ? -8.948 4.805 25.365 1.00 69.56 199 GLY A C 1
ATOM 1538 O O . GLY A 1 199 ? -8.763 5.548 24.388 1.00 69.56 199 GLY A O 1
ATOM 1539 N N . PRO A 1 200 ? -8.044 3.891 25.732 1.00 81.94 200 PRO A N 1
ATOM 1540 C CA . PRO A 1 200 ? -6.819 3.673 24.982 1.00 81.94 200 PRO A CA 1
ATOM 1541 C C . PRO A 1 200 ? -7.096 3.233 23.540 1.00 81.94 200 PRO A C 1
ATOM 1543 O O . PRO A 1 200 ? -8.023 2.463 23.299 1.00 81.94 200 PRO A O 1
ATOM 1546 N N . ILE A 1 201 ? -6.275 3.691 22.588 1.00 85.62 201 ILE A N 1
ATOM 1547 C CA . ILE A 1 201 ? -6.350 3.205 21.203 1.00 85.62 201 ILE A CA 1
ATOM 1548 C C . ILE A 1 201 ? -5.924 1.725 21.181 1.00 85.62 201 ILE A C 1
ATOM 1550 O O . ILE A 1 201 ? -4.821 1.421 21.640 1.00 85.62 201 ILE A O 1
ATOM 1554 N N . PRO A 1 202 ? -6.754 0.807 20.651 1.00 86.38 202 PRO A N 1
ATOM 1555 C CA . PRO A 1 202 ? -6.422 -0.610 20.558 1.00 86.38 202 PRO A CA 1
ATOM 1556 C C . PRO A 1 202 ? -5.109 -0.867 19.811 1.00 86.38 202 PRO A C 1
ATOM 1558 O O . PRO A 1 202 ? -4.842 -0.270 18.766 1.00 86.38 202 PRO A O 1
ATOM 1561 N N . LYS A 1 203 ? -4.318 -1.825 20.306 1.00 86.00 203 LYS A N 1
ATOM 1562 C CA . LYS A 1 203 ? -3.019 -2.214 19.726 1.00 86.00 203 LYS A CA 1
ATOM 1563 C C . LYS A 1 203 ? -3.110 -2.582 18.243 1.00 86.00 203 LYS A C 1
ATOM 1565 O O . LYS A 1 203 ? -2.202 -2.269 17.484 1.00 86.00 203 LYS A O 1
ATOM 1570 N N . THR A 1 204 ? -4.206 -3.208 17.820 1.00 86.69 204 THR A N 1
ATOM 1571 C CA . THR A 1 204 ? -4.458 -3.568 16.416 1.00 86.69 204 THR A CA 1
ATOM 1572 C C . THR A 1 204 ? -4.528 -2.347 15.497 1.00 86.69 204 THR A C 1
ATOM 1574 O O . THR A 1 204 ? -3.966 -2.384 14.408 1.00 86.69 204 THR A O 1
ATOM 1577 N N . ILE A 1 205 ? -5.130 -1.244 15.954 1.00 88.56 205 ILE A N 1
ATOM 1578 C CA . ILE A 1 205 ? -5.191 0.020 15.202 1.00 88.56 205 ILE A CA 1
ATOM 1579 C C . ILE A 1 205 ? -3.809 0.684 15.150 1.00 88.56 205 ILE A C 1
ATOM 1581 O O . ILE A 1 205 ? -3.403 1.182 14.104 1.00 88.56 205 ILE A O 1
ATOM 1585 N N . LEU A 1 206 ? -3.056 0.656 16.255 1.00 89.19 206 LEU A N 1
ATOM 1586 C CA . LEU A 1 206 ? -1.689 1.192 16.286 1.00 89.19 206 LEU A CA 1
ATOM 1587 C C . LEU A 1 206 ? -0.742 0.419 15.357 1.00 89.19 206 LEU A C 1
ATOM 1589 O O . LEU A 1 206 ? 0.107 1.025 14.709 1.00 89.19 206 LEU A O 1
ATOM 1593 N N . LEU A 1 207 ? -0.895 -0.906 15.277 1.00 89.25 207 LEU A N 1
ATOM 1594 C CA . LEU A 1 207 ? -0.124 -1.753 14.367 1.00 89.25 207 LEU A CA 1
ATOM 1595 C C . LEU A 1 207 ? -0.425 -1.437 12.899 1.00 89.25 207 LEU A C 1
ATOM 1597 O O . LEU A 1 207 ? 0.512 -1.333 12.112 1.00 89.25 207 LEU A O 1
ATOM 1601 N N . ASP A 1 208 ? -1.695 -1.259 12.523 1.00 88.19 208 ASP A N 1
ATOM 1602 C CA . ASP A 1 208 ? -2.028 -0.870 11.147 1.00 88.19 208 ASP A CA 1
ATOM 1603 C C . ASP A 1 208 ? -1.451 0.509 10.794 1.00 88.19 208 ASP A C 1
ATOM 1605 O O . ASP A 1 208 ? -0.848 0.667 9.731 1.00 88.19 208 ASP A O 1
ATOM 1609 N N . GLU A 1 209 ? -1.520 1.475 11.716 1.00 89.06 209 GLU A N 1
ATOM 1610 C CA . GLU A 1 209 ? -0.904 2.789 11.519 1.00 89.06 209 GLU A CA 1
ATOM 1611 C C . GLU A 1 209 ? 0.616 2.690 11.349 1.00 89.06 209 GLU A C 1
ATOM 1613 O O . GLU A 1 209 ? 1.169 3.292 10.428 1.00 89.06 209 GLU A O 1
ATOM 1618 N N . LEU A 1 210 ? 1.297 1.910 12.196 1.00 90.31 210 LEU A N 1
ATOM 1619 C CA . LEU A 1 210 ? 2.737 1.663 12.084 1.00 90.31 210 LEU A CA 1
ATOM 1620 C C . LEU A 1 210 ? 3.085 1.100 10.702 1.00 90.31 210 LEU A C 1
ATOM 1622 O O . LEU A 1 210 ? 3.969 1.627 10.027 1.00 90.31 210 LEU A O 1
ATOM 1626 N N . MET A 1 211 ? 2.347 0.084 10.250 1.00 88.25 211 MET A N 1
ATOM 1627 C CA . MET A 1 211 ? 2.520 -0.488 8.916 1.00 88.25 211 MET A CA 1
ATOM 1628 C C . MET A 1 211 ? 2.248 0.544 7.810 1.00 88.25 211 MET A C 1
ATOM 1630 O O . MET A 1 211 ? 2.889 0.502 6.762 1.00 88.25 211 MET A O 1
ATOM 1634 N N . GLY A 1 212 ? 1.315 1.476 8.014 1.00 85.75 212 GLY A N 1
ATOM 1635 C CA . GLY A 1 212 ? 1.066 2.595 7.104 1.00 85.75 212 GLY A CA 1
ATOM 1636 C C . GLY A 1 212 ? 2.265 3.540 6.985 1.00 85.75 212 GLY A C 1
ATOM 1637 O O . GLY A 1 212 ? 2.619 3.948 5.879 1.00 85.75 212 GLY A O 1
ATOM 1638 N N . TRP A 1 213 ? 2.930 3.856 8.097 1.00 86.81 213 TRP A N 1
ATOM 1639 C CA . TRP A 1 213 ? 4.144 4.681 8.094 1.00 86.81 213 TRP A CA 1
ATOM 1640 C C . TRP A 1 213 ? 5.360 3.968 7.505 1.00 86.81 213 TRP A C 1
ATOM 1642 O O . TRP A 1 213 ? 6.127 4.607 6.789 1.00 86.81 213 TRP A O 1
ATOM 1652 N N . MET A 1 214 ? 5.507 2.662 7.733 1.00 85.50 214 MET A N 1
ATOM 1653 C CA . MET A 1 214 ? 6.589 1.871 7.133 1.00 85.50 214 MET A CA 1
ATOM 1654 C C . MET A 1 214 ? 6.502 1.852 5.604 1.00 85.50 214 MET A C 1
ATOM 1656 O O . MET A 1 214 ? 7.492 2.138 4.942 1.00 85.50 214 MET A O 1
ATOM 1660 N N . VAL A 1 215 ? 5.309 1.633 5.035 1.00 81.56 215 VAL A N 1
ATOM 1661 C CA . VAL A 1 215 ? 5.122 1.694 3.571 1.00 81.56 215 VAL A CA 1
ATOM 1662 C C . VAL A 1 215 ? 5.475 3.081 3.028 1.00 81.56 215 VAL A C 1
ATOM 1664 O O . VAL A 1 215 ? 6.098 3.198 1.980 1.00 81.56 215 VAL A O 1
ATOM 1667 N N . ARG A 1 216 ? 5.129 4.153 3.752 1.00 77.69 216 ARG A N 1
ATOM 1668 C CA . ARG A 1 216 ? 5.489 5.519 3.340 1.00 77.69 216 ARG A CA 1
ATOM 1669 C C . ARG A 1 216 ? 6.996 5.749 3.350 1.00 77.69 216 ARG A C 1
ATOM 1671 O O . ARG A 1 216 ? 7.472 6.471 2.485 1.00 77.69 216 ARG A O 1
ATOM 1678 N N . GLN A 1 217 ? 7.723 5.135 4.285 1.00 75.81 217 GLN A N 1
ATOM 1679 C CA . GLN A 1 217 ? 9.184 5.190 4.331 1.00 75.81 217 GLN A CA 1
ATOM 1680 C C . GLN A 1 217 ? 9.820 4.521 3.110 1.00 75.81 217 GLN A C 1
ATOM 1682 O O . GLN A 1 217 ? 10.798 5.038 2.592 1.00 75.81 217 GLN A O 1
ATOM 1687 N N . GLU A 1 218 ? 9.262 3.403 2.639 1.00 58.12 218 GLU A N 1
ATOM 1688 C CA . GLU A 1 218 ? 9.751 2.706 1.439 1.00 58.12 218 GLU A CA 1
ATOM 1689 C C . GLU A 1 218 ? 9.525 3.512 0.148 1.00 58.12 218 GLU A C 1
ATOM 1691 O O . GLU A 1 218 ? 10.187 3.269 -0.856 1.00 58.12 218 GLU A O 1
ATOM 1696 N N . THR A 1 219 ? 8.590 4.467 0.164 1.00 61.09 219 THR A N 1
ATOM 1697 C CA . THR A 1 219 ? 8.215 5.274 -1.011 1.00 61.09 219 THR A CA 1
ATOM 1698 C C . THR A 1 219 ? 8.718 6.725 -0.990 1.00 61.09 219 THR A C 1
ATOM 1700 O O . THR A 1 219 ? 8.432 7.456 -1.942 1.00 61.09 219 THR A O 1
ATOM 1703 N N . ALA A 1 220 ? 9.385 7.167 0.084 1.00 57.72 220 ALA A N 1
ATOM 1704 C CA . ALA A 1 220 ? 9.802 8.558 0.323 1.00 57.72 220 ALA A CA 1
ATOM 1705 C C . ALA A 1 220 ? 11.302 8.773 0.091 1.00 57.72 220 ALA A C 1
ATOM 1707 O O . ALA A 1 220 ? 11.642 9.799 -0.545 1.00 57.72 220 ALA A O 1
#

Foldseek 3Di:
DFWKFKKKFQCLDPLNCVVLPPPDPDFDFDKWKFQAPAFDPVLLVVLLVVCLVPLALCSVFVRLQSVRRIDIGHPSPLDPNVLVVPVCSNPPDPVPDTDMRIGMIGDDPDDTPGVRVVRMDTDDICRPVSRVDTDDSVVCQVVCCVPQVDHSNLLSVLSSVVVVPQDPDPPDLVSLVVVLVVLVCCLVVVVFPDDPPHDGGGSVVSVVVSVVSVSVNSND

Sequence (220 aa):
MTHYAVITIPLNRPNVVAFLLPPSSKQKGASIHILAQRPTLAAEAAWINQLTQKPTIESLLAIDRPENHVVQTTTDRLVPVEFFTDDEFLTRSLGSWSPIFFGVAAVPEAGLSDPLLEHLTVLADYGRSIHHFGADPKLVTRRLANEVGASAAETAVFLQRLHQQRPTNALTPTVIANQIQTLYSHIAEETLLQTAVAGPIPKTILLDELMGWMVRQETA

pLDDT: mean 82.92, std 9.73, range [50.91, 93.81]